Protein AF-A0AAD7J1A3-F1 (afdb_monomer_lite)

pLDDT: mean 76.17, std 22.6, range [27.56, 97.94]

Organism: NCBI:txid1033252

Foldseek 3Di:
DDDDDDDDDDDDDDDDDDDDDDDDDDYDDDDDDDDDDDDDDDDPPPPPDDDPDDPDWDDQQCVVLPVCPPDDVVLSCLLSQCLDPAPVSNLVSLVVLQVDPDDPVNCVSCVSSLLLSQLLQCLAQFPSSNLSSLQSLLVQCVDPVSVCCCQPVRDLSNLLSLLLQCQFPDPSSNVSSPVNDHDLPDVSNVVLLVCLQPPVVVSSCVSNVDTPDDPDDPDPDDDDPDDPPPPPPPVPNVRGHDPVRSSVRSNSSSVVSVVVSCVPPPVNVVVVVD

Secondary structure (DSSP, 8-state):
--------------S-----------------------PPPPPP------PPPPPPPPPPHHHHTTGGGTS-HHHHHHHHHHT-S-HHHHHHHHHHHHHS---HHHHHHHHHHHHHHHHHHHT-SSHHHHHHHHHHHHHHHTSTTTHHHHHHS--HHHHHHHHHHHT-SSHHHHHHHHTT---S--HHHHHHHHHHHH-HHHHHHHHS----PPPP--------S------------TTPPPHHHHHHHHHHHHHHHHHHHHHH-HHHHHHH--

InterPro domains:
  IPR039795 E3 ubiquitin-protein ligase listerin [PTHR12389] (65-271)
  IPR054476 E3 ubiquitin-protein ligase listerin, N-terminal domain [PF22958] (74-179)

Sequence (274 aa):
MPPKSSSASSGTRKKHARKAAGLDTAPPPKQEKKDKKKHRSDPPRQKAYIPPVKPTSAPDPVEAYGLAGRVAPELVVVLRSLGKKVLVTKVRALEELGANNHDEDTLLAIAPVWLHHLPAHLVHPARRVRLLTAQIHAALLARELLHPLLIQDTPSLARCAWVLAGHDVDRGVAGVAAAARVPSDSPEILALLESALLTPDVLYAQLNPQPVHLPERAVKARPTGVAPQRSERGKGEEGDESAGDRRARLRIAALGALKWVLETSPTTQLIWSG

Radius of gyration: 32.08 Å; chains: 1; bounding box: 95×56×101 Å

Structure (mmCIF, N/CA/C/O backbone):
data_AF-A0AAD7J1A3-F1
#
_entry.id   AF-A0AAD7J1A3-F1
#
loop_
_atom_site.group_PDB
_atom_site.id
_atom_site.type_symbol
_atom_site.label_atom_id
_atom_site.label_alt_id
_atom_site.label_comp_id
_atom_site.label_asym_id
_atom_site.label_entity_id
_atom_site.label_seq_id
_atom_site.pdbx_PDB_ins_code
_atom_site.Cartn_x
_atom_site.Cartn_y
_atom_site.Cartn_z
_atom_site.occupancy
_atom_site.B_iso_or_equiv
_atom_site.auth_seq_id
_atom_site.auth_comp_id
_atom_site.auth_asym_id
_atom_site.auth_atom_id
_atom_site.pdbx_PDB_model_num
ATOM 1 N N . MET A 1 1 ? 75.569 -6.070 4.905 1.00 31.36 1 MET A N 1
ATOM 2 C CA . MET A 1 1 ? 75.449 -5.159 6.072 1.00 31.36 1 MET A CA 1
ATOM 3 C C . MET A 1 1 ? 74.402 -4.098 5.721 1.00 31.36 1 MET A C 1
ATOM 5 O O . MET A 1 1 ? 74.316 -3.760 4.553 1.00 31.36 1 MET A O 1
ATOM 9 N N . PRO A 1 2 ? 73.545 -3.671 6.659 1.00 42.97 2 PRO A N 1
ATOM 10 C CA . PRO A 1 2 ? 72.154 -4.131 6.806 1.00 42.97 2 PRO A CA 1
ATOM 11 C C . PRO A 1 2 ? 71.078 -3.093 6.402 1.00 42.97 2 PRO A C 1
ATOM 13 O O . PRO A 1 2 ? 71.389 -1.909 6.300 1.00 42.97 2 PRO A O 1
ATOM 16 N N . PRO A 1 3 ? 69.795 -3.498 6.288 1.00 42.25 3 PRO A N 1
ATOM 17 C CA . PRO A 1 3 ? 68.651 -2.589 6.344 1.00 42.25 3 PRO A CA 1
ATOM 18 C C . PRO A 1 3 ? 68.285 -2.305 7.810 1.00 42.25 3 PRO A C 1
ATOM 20 O O . PRO A 1 3 ? 68.331 -3.222 8.633 1.00 42.25 3 PRO A O 1
ATOM 23 N N . LYS A 1 4 ? 67.868 -1.079 8.157 1.00 37.25 4 LYS A N 1
ATOM 24 C CA . LYS A 1 4 ? 67.143 -0.827 9.416 1.00 37.25 4 LYS A CA 1
ATOM 25 C C . LYS A 1 4 ? 66.063 0.238 9.253 1.00 37.25 4 LYS A C 1
ATOM 27 O O . LYS A 1 4 ? 66.342 1.417 9.071 1.00 37.25 4 LYS A O 1
ATOM 32 N N . SER A 1 5 ? 64.824 -0.225 9.389 1.00 40.66 5 SER A N 1
ATOM 33 C CA . SER A 1 5 ? 63.677 0.558 9.826 1.00 40.66 5 SER A CA 1
ATOM 34 C C . SER A 1 5 ? 63.884 1.068 11.255 1.00 40.66 5 SER A C 1
ATOM 36 O O . SER A 1 5 ? 64.332 0.306 12.114 1.00 40.66 5 SER A O 1
ATOM 38 N N . SER A 1 6 ? 63.419 2.278 11.550 1.00 37.50 6 SER A N 1
ATOM 39 C CA . SER A 1 6 ? 63.075 2.679 12.919 1.00 37.50 6 SER A CA 1
ATOM 40 C C . SER A 1 6 ? 61.917 3.675 12.899 1.00 37.50 6 SER A C 1
ATOM 42 O O . SER A 1 6 ? 62.104 4.885 12.885 1.00 37.50 6 SER A O 1
ATOM 44 N N . SER A 1 7 ? 60.707 3.114 12.896 1.00 41.12 7 SER A N 1
ATOM 45 C CA . SER A 1 7 ? 59.488 3.707 13.445 1.00 41.12 7 SER A CA 1
ATOM 46 C C . SER A 1 7 ? 59.225 2.986 14.766 1.00 41.12 7 SER A C 1
ATOM 48 O O . SER A 1 7 ? 58.945 1.789 14.754 1.00 41.12 7 SER A O 1
ATOM 50 N N . ALA A 1 8 ? 59.389 3.672 15.898 1.00 34.75 8 ALA A N 1
ATOM 51 C CA . ALA A 1 8 ? 58.893 3.221 17.200 1.00 34.75 8 ALA A CA 1
ATOM 52 C C . ALA A 1 8 ? 58.953 4.381 18.207 1.00 34.75 8 ALA A C 1
ATOM 54 O O . ALA A 1 8 ? 59.994 4.639 18.809 1.00 34.75 8 ALA A O 1
ATOM 55 N N . SER A 1 9 ? 57.831 5.082 18.401 1.00 49.00 9 SER A N 1
ATOM 56 C CA . SER A 1 9 ? 57.652 5.962 19.559 1.00 49.00 9 SER A CA 1
ATOM 57 C C . SER A 1 9 ? 57.220 5.138 20.773 1.00 49.00 9 SER A C 1
ATOM 59 O O . SER A 1 9 ? 56.307 4.314 20.717 1.00 49.00 9 SER A O 1
ATOM 61 N N . SER A 1 10 ? 57.946 5.369 21.861 1.00 45.38 10 SER A N 1
ATOM 62 C CA . SER A 1 10 ? 57.852 4.757 23.180 1.00 45.38 10 SER A CA 1
ATOM 63 C C . SER A 1 10 ? 56.568 5.193 23.888 1.00 45.38 10 SER A C 1
ATOM 65 O O . SER A 1 10 ? 56.465 6.323 24.361 1.00 45.38 10 SER A O 1
ATOM 67 N N . GLY A 1 11 ? 55.569 4.308 23.952 1.00 42.62 11 GLY A N 1
ATOM 68 C CA . GLY A 1 11 ? 54.263 4.674 24.508 1.00 42.62 11 GLY A CA 1
ATOM 69 C C . GLY A 1 11 ? 53.454 3.561 25.164 1.00 42.62 11 GLY A C 1
ATOM 70 O O . GLY A 1 11 ? 52.294 3.789 25.472 1.00 42.62 11 GLY A O 1
ATOM 71 N N . THR A 1 12 ? 54.002 2.367 25.409 1.00 48.28 12 THR A N 1
ATOM 72 C CA . THR A 1 12 ? 53.253 1.293 26.091 1.00 48.28 12 THR A CA 1
ATOM 73 C C . THR A 1 12 ? 54.174 0.362 26.878 1.00 48.28 12 THR A C 1
ATOM 75 O O . THR A 1 12 ? 54.595 -0.664 26.356 1.00 48.28 12 THR A O 1
ATOM 78 N N . ARG A 1 13 ? 54.481 0.697 28.142 1.00 39.59 13 ARG A N 1
ATOM 79 C CA . ARG A 1 13 ? 54.784 -0.263 29.236 1.00 39.59 13 ARG A CA 1
ATOM 80 C C . ARG A 1 13 ? 55.108 0.483 30.535 1.00 39.59 13 ARG A C 1
ATOM 82 O O . ARG A 1 13 ? 56.258 0.691 30.895 1.00 39.59 13 ARG A O 1
ATOM 89 N N . LYS A 1 14 ? 54.072 0.869 31.281 1.00 49.72 14 LYS A N 1
ATOM 90 C CA . LYS A 1 14 ? 54.220 1.238 32.701 1.00 49.72 14 LYS A CA 1
ATOM 91 C C . LYS A 1 14 ? 52.999 0.811 33.519 1.00 49.72 14 LYS A C 1
ATOM 93 O O . LYS A 1 14 ? 52.462 1.583 34.301 1.00 49.72 14 LYS A O 1
ATOM 98 N N . LYS A 1 15 ? 52.516 -0.418 33.288 1.00 51.41 15 LYS A N 1
ATOM 99 C CA . LYS A 1 15 ? 51.352 -0.977 34.003 1.00 51.41 15 LYS A CA 1
ATOM 100 C C . LYS A 1 15 ? 51.601 -2.254 34.804 1.00 51.41 15 LYS A C 1
ATOM 102 O O . LYS A 1 15 ? 50.655 -2.784 35.367 1.00 51.41 15 LYS A O 1
ATOM 107 N N . HIS A 1 16 ? 52.849 -2.691 34.957 1.00 39.88 16 HIS A N 1
ATOM 108 C CA . HIS A 1 16 ? 53.173 -3.802 35.856 1.00 39.88 16 HIS A CA 1
ATOM 109 C C . HIS A 1 16 ? 54.478 -3.535 36.606 1.00 39.88 16 HIS A C 1
ATOM 111 O O . HIS A 1 16 ? 55.541 -3.914 36.137 1.00 39.88 16 HIS A O 1
ATOM 117 N N . ALA A 1 17 ? 54.393 -2.855 37.750 1.00 36.75 17 ALA A N 1
ATOM 118 C CA . ALA A 1 17 ? 55.387 -2.940 38.823 1.00 36.75 17 ALA A CA 1
ATOM 119 C C . ALA A 1 17 ? 54.845 -2.237 40.074 1.00 36.75 17 ALA A C 1
ATOM 121 O O . ALA A 1 17 ? 54.981 -1.023 40.199 1.00 36.75 17 ALA A O 1
ATOM 122 N N . ARG A 1 18 ? 54.208 -3.004 40.967 1.00 36.75 18 ARG A N 1
ATOM 123 C CA . ARG A 1 18 ? 54.398 -2.970 42.433 1.00 36.75 18 ARG A CA 1
ATOM 124 C C . ARG A 1 18 ? 53.275 -3.750 43.117 1.00 36.75 18 ARG A C 1
ATOM 126 O O . ARG A 1 18 ? 52.204 -3.230 43.400 1.00 36.75 18 ARG A O 1
ATOM 133 N N . LYS A 1 19 ? 53.566 -5.023 43.374 1.00 34.44 19 LYS A N 1
ATOM 134 C CA . LYS A 1 19 ? 52.924 -5.855 44.390 1.00 34.44 19 LYS A CA 1
ATOM 135 C C . LYS A 1 19 ? 54.066 -6.584 45.102 1.00 34.44 19 LYS A C 1
ATOM 137 O O . LYS A 1 19 ? 54.623 -7.489 44.496 1.00 34.44 19 LYS A O 1
ATOM 142 N N . ALA A 1 20 ? 54.466 -6.115 46.288 1.00 34.81 20 ALA A N 1
ATOM 143 C CA . ALA A 1 20 ? 55.064 -6.897 47.384 1.00 34.81 20 ALA A CA 1
ATOM 144 C C . ALA A 1 20 ? 55.627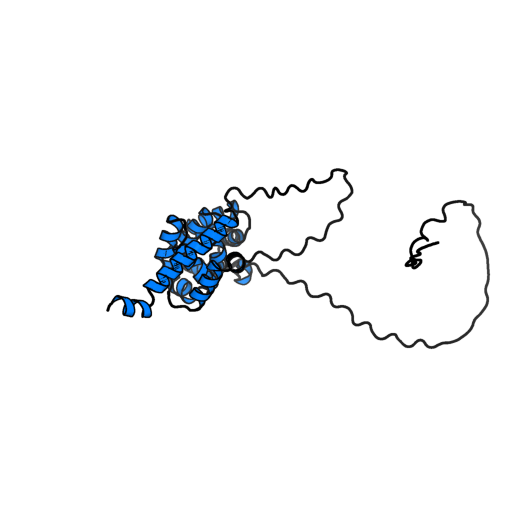 -5.983 48.496 1.00 34.81 20 ALA A C 1
ATOM 146 O O . ALA A 1 20 ? 56.193 -4.936 48.194 1.00 34.81 20 ALA A O 1
ATOM 147 N N . ALA A 1 21 ? 55.525 -6.491 49.732 1.00 33.56 21 ALA A N 1
ATOM 148 C CA . ALA A 1 21 ? 56.045 -6.029 51.029 1.00 33.56 21 ALA A CA 1
ATOM 149 C C . ALA A 1 21 ? 55.199 -4.998 51.812 1.00 33.56 21 ALA A C 1
ATOM 151 O O . ALA A 1 21 ? 54.953 -3.888 51.351 1.00 33.56 21 ALA A O 1
ATOM 152 N N . GLY A 1 22 ? 54.741 -5.423 52.998 1.00 27.56 22 GLY A N 1
ATOM 153 C CA . GLY A 1 22 ? 53.959 -4.652 53.969 1.00 27.56 22 GLY A CA 1
ATOM 154 C C . GLY A 1 22 ? 54.744 -4.249 55.226 1.00 27.56 22 GLY A C 1
ATOM 155 O O . GLY A 1 22 ? 55.971 -4.275 55.212 1.00 27.56 22 GLY A O 1
ATOM 156 N N . LEU A 1 23 ? 53.964 -3.983 56.285 1.00 30.39 23 LEU A N 1
ATOM 157 C CA . LEU A 1 23 ? 54.258 -3.627 57.688 1.00 30.39 23 LEU A CA 1
ATOM 158 C C . LEU A 1 23 ? 54.098 -2.151 58.095 1.00 30.39 23 LEU A C 1
ATOM 160 O O . LEU A 1 23 ? 54.496 -1.220 57.400 1.00 30.39 23 LEU A O 1
ATOM 164 N N . ASP A 1 24 ? 53.446 -2.035 59.254 1.00 31.55 24 ASP A N 1
ATOM 165 C CA . ASP A 1 24 ? 52.995 -0.873 60.012 1.00 31.55 24 ASP A CA 1
ATOM 166 C C . ASP A 1 24 ? 54.099 0.111 60.411 1.00 31.55 24 ASP A C 1
ATOM 168 O O . ASP A 1 24 ? 55.222 -0.291 60.707 1.00 31.55 24 ASP A O 1
ATOM 172 N N . THR A 1 25 ? 53.743 1.399 60.507 1.00 30.67 25 THR A N 1
ATOM 173 C CA . THR A 1 25 ? 53.877 2.284 61.694 1.00 30.67 25 THR A CA 1
ATOM 174 C C . THR A 1 25 ? 53.645 3.752 61.294 1.00 30.67 25 THR A C 1
ATOM 176 O O . THR A 1 25 ? 54.058 4.210 60.231 1.00 30.67 25 THR A O 1
ATOM 179 N N . ALA A 1 26 ? 52.917 4.489 62.138 1.00 29.45 26 ALA A N 1
ATOM 180 C CA . ALA A 1 26 ? 52.676 5.934 62.032 1.00 29.45 26 ALA A CA 1
ATOM 181 C C . ALA A 1 26 ? 53.817 6.749 62.712 1.00 29.45 26 ALA A C 1
ATOM 183 O O . ALA A 1 26 ? 54.741 6.145 63.249 1.00 29.45 26 ALA A O 1
ATOM 184 N N . PRO A 1 27 ? 53.665 8.081 62.890 1.00 43.66 27 PRO A N 1
ATOM 185 C CA . PRO A 1 27 ? 54.097 9.247 62.082 1.00 43.66 27 PRO A CA 1
ATOM 186 C C . PRO A 1 27 ? 55.314 9.958 62.774 1.00 43.66 27 PRO A C 1
ATOM 188 O O . PRO A 1 27 ? 56.001 9.236 63.491 1.00 43.66 27 PRO A O 1
ATOM 191 N N . PRO A 1 28 ? 55.640 11.291 62.730 1.00 42.44 28 PRO A N 1
ATOM 192 C CA . PRO A 1 28 ? 55.213 12.516 61.988 1.00 42.44 28 PRO A CA 1
ATOM 193 C C . PRO A 1 28 ? 56.466 13.385 61.538 1.00 42.44 28 PRO A C 1
ATOM 195 O O . PRO A 1 28 ? 57.482 12.768 61.241 1.00 42.44 28 PRO A O 1
ATOM 198 N N . PRO A 1 29 ? 56.583 14.748 61.616 1.00 43.06 29 PRO A N 1
ATOM 199 C CA . PRO A 1 29 ? 55.816 15.927 61.124 1.00 43.06 29 PRO A CA 1
ATOM 200 C C . PRO A 1 29 ? 56.646 17.026 60.350 1.00 43.06 29 PRO A C 1
ATOM 202 O O . PRO A 1 29 ? 57.865 16.969 60.272 1.00 43.06 29 PRO A O 1
ATOM 205 N N . LYS A 1 30 ? 55.940 18.117 59.955 1.00 32.78 30 LYS A N 1
ATOM 206 C CA . LYS A 1 30 ? 56.340 19.562 59.847 1.00 32.78 30 LYS A CA 1
ATOM 207 C C . LYS A 1 30 ? 57.234 20.015 58.670 1.00 32.78 30 LYS A C 1
ATOM 209 O O . LYS A 1 30 ? 58.380 19.628 58.550 1.00 32.78 30 LYS A O 1
ATOM 214 N N . GLN A 1 31 ? 56.661 20.742 57.697 1.00 33.19 31 GLN A N 1
ATOM 215 C CA . GLN A 1 31 ? 56.551 22.221 57.580 1.00 33.19 31 GLN A CA 1
ATOM 216 C C . GLN A 1 31 ? 57.862 22.913 57.162 1.00 33.19 31 GLN A C 1
ATOM 218 O O . GLN A 1 31 ? 58.803 22.904 57.934 1.00 33.19 31 GLN A O 1
ATOM 223 N N . GLU A 1 32 ? 57.868 23.622 56.019 1.00 31.70 32 GLU A N 1
ATOM 224 C CA . GLU A 1 32 ? 57.919 25.098 55.991 1.00 31.70 32 GLU A CA 1
ATOM 225 C C . GLU A 1 32 ? 57.766 25.722 54.577 1.00 31.70 32 GLU A C 1
ATOM 227 O O . GLU A 1 32 ? 58.351 25.271 53.601 1.00 31.70 32 GLU A O 1
ATOM 232 N N . LYS A 1 33 ? 56.911 26.763 54.535 1.00 30.58 33 LYS A N 1
ATOM 233 C CA . LYS A 1 33 ? 56.940 28.053 53.791 1.00 30.58 33 LYS A CA 1
ATOM 234 C C . LYS A 1 33 ? 57.438 28.090 52.329 1.00 30.58 33 LYS A C 1
ATOM 236 O O . LYS A 1 33 ? 58.593 27.847 52.036 1.00 30.58 33 LYS A O 1
ATOM 241 N N . LYS A 1 34 ? 56.531 28.379 51.381 1.00 33.81 34 LYS A N 1
ATOM 242 C CA . LYS A 1 34 ? 56.116 29.703 50.824 1.00 33.81 34 LYS A CA 1
ATOM 243 C C . LYS A 1 34 ? 57.018 30.165 49.672 1.00 33.81 34 LYS A C 1
ATOM 245 O O . LYS A 1 34 ? 58.126 30.597 49.928 1.00 33.81 34 LYS A O 1
ATOM 250 N N . ASP A 1 35 ? 56.446 30.257 48.466 1.00 34.41 35 ASP A N 1
ATOM 251 C CA . ASP A 1 35 ? 56.735 31.393 47.585 1.00 34.41 35 ASP A CA 1
ATOM 252 C C . ASP A 1 35 ? 55.606 31.734 46.599 1.00 34.41 35 ASP A C 1
ATOM 254 O O . ASP A 1 35 ? 54.753 30.915 46.257 1.00 34.41 35 ASP A O 1
ATOM 258 N N . LYS A 1 36 ? 55.552 33.020 46.245 1.00 35.69 36 LYS A N 1
ATOM 259 C CA . LYS A 1 36 ? 54.419 33.759 45.661 1.00 35.69 36 LYS A CA 1
ATOM 260 C C . LYS A 1 36 ? 54.419 33.778 44.118 1.00 35.69 36 LYS A C 1
ATOM 262 O O . LYS A 1 36 ? 55.455 33.944 43.494 1.00 35.69 36 LYS A O 1
ATOM 267 N N . LYS A 1 37 ? 53.192 33.865 43.572 1.00 38.81 37 LYS A N 1
ATOM 268 C CA . LYS A 1 37 ? 52.743 34.499 42.302 1.00 38.81 37 LYS A CA 1
ATOM 269 C C . LYS A 1 37 ? 53.123 33.862 40.950 1.00 38.81 37 LYS A C 1
ATOM 271 O O . LYS A 1 37 ? 54.225 34.049 40.452 1.00 38.81 37 LYS A O 1
ATOM 276 N N . LYS A 1 38 ? 52.092 33.422 40.208 1.00 34.53 38 LYS A N 1
ATOM 277 C CA . LYS A 1 38 ? 51.860 33.913 38.831 1.00 34.53 38 LYS A CA 1
ATOM 278 C C . LYS A 1 38 ? 50.396 33.756 38.397 1.00 34.53 38 LYS A C 1
ATOM 280 O O . LYS A 1 38 ? 49.814 32.683 38.500 1.00 34.53 38 LYS A O 1
ATOM 285 N N . HIS A 1 39 ? 49.835 34.870 37.938 1.00 43.97 39 HIS A N 1
ATOM 286 C CA . HIS A 1 39 ? 48.508 35.049 37.349 1.00 43.97 39 HIS A CA 1
ATOM 287 C C . HIS A 1 39 ? 48.306 34.046 36.196 1.00 43.97 39 HIS A C 1
ATOM 289 O O . HIS A 1 39 ? 49.069 34.076 35.231 1.00 43.97 39 HIS A O 1
ATOM 295 N N . ARG A 1 40 ? 47.321 33.144 36.286 1.00 44.88 40 ARG A N 1
ATOM 296 C CA . ARG A 1 40 ? 46.893 32.311 35.150 1.00 44.88 40 ARG A CA 1
ATOM 297 C C . ARG A 1 40 ? 45.638 32.939 34.564 1.00 44.88 40 ARG A C 1
ATOM 299 O O . ARG A 1 40 ? 44.647 33.079 35.266 1.00 44.88 40 ARG A O 1
ATOM 306 N N . SER A 1 41 ? 45.735 33.359 33.305 1.00 52.09 41 SER A N 1
ATOM 307 C CA . SER A 1 41 ? 44.599 33.791 32.495 1.00 52.09 41 SER A CA 1
ATOM 308 C C . SER A 1 41 ? 43.543 32.690 32.472 1.00 52.09 41 SER A C 1
ATOM 310 O O . SER A 1 41 ? 43.896 31.526 32.253 1.00 52.09 41 SER A O 1
ATOM 312 N N . ASP A 1 42 ? 42.277 33.057 32.660 1.00 58.56 42 ASP A N 1
ATOM 313 C CA . ASP A 1 42 ? 41.167 32.124 32.491 1.00 58.56 42 ASP A CA 1
ATOM 314 C C . ASP A 1 42 ? 41.252 31.473 31.102 1.00 58.56 42 ASP A C 1
ATOM 316 O O . ASP A 1 42 ? 41.364 32.182 30.095 1.00 58.56 42 ASP A O 1
ATOM 320 N N . PRO A 1 43 ? 41.260 30.131 31.013 1.00 59.12 43 PRO A N 1
ATOM 321 C CA . PRO A 1 43 ? 41.287 29.467 29.725 1.00 59.12 43 PRO A CA 1
ATOM 322 C C . PRO A 1 43 ? 39.990 29.782 28.960 1.00 59.12 43 PRO A C 1
ATOM 324 O O . PRO A 1 43 ? 38.913 29.842 29.564 1.00 59.12 43 PRO A O 1
ATOM 327 N N . PRO A 1 44 ? 40.065 29.975 27.631 1.00 64.12 44 PRO A N 1
ATOM 328 C CA . PRO A 1 44 ? 38.904 30.295 26.813 1.00 64.12 44 PRO A CA 1
ATOM 329 C C . PRO A 1 44 ? 37.835 29.215 26.988 1.00 64.12 44 PRO A C 1
ATOM 331 O O . PRO A 1 44 ? 38.131 28.021 26.882 1.00 64.12 44 PRO A O 1
ATOM 334 N N . ARG A 1 45 ? 36.598 29.643 27.281 1.00 65.81 45 ARG A N 1
ATOM 335 C CA . ARG A 1 45 ? 35.444 28.760 27.499 1.00 65.81 45 ARG A CA 1
ATOM 336 C C . ARG A 1 45 ? 35.368 27.752 26.356 1.00 65.81 45 ARG A C 1
ATOM 338 O O . ARG A 1 45 ? 35.099 28.124 25.213 1.00 65.81 45 ARG A O 1
ATOM 345 N N . GLN A 1 46 ? 35.629 26.484 26.672 1.00 68.69 46 GLN A N 1
ATOM 346 C CA . GLN A 1 46 ? 35.453 25.392 25.725 1.00 68.69 46 GLN A CA 1
ATOM 347 C C . GLN A 1 46 ? 34.017 25.458 25.217 1.00 68.69 46 GLN A C 1
ATOM 349 O O . GLN A 1 46 ? 33.075 25.403 26.010 1.00 68.69 46 GLN A O 1
ATOM 354 N N . LYS A 1 47 ? 33.851 25.618 23.900 1.00 68.50 47 LYS A N 1
ATOM 355 C CA . LYS A 1 47 ? 32.551 25.468 23.253 1.00 68.50 47 LYS A CA 1
ATOM 356 C C . LYS A 1 47 ? 32.069 24.070 23.610 1.00 68.50 47 LYS A C 1
ATOM 358 O O . LYS A 1 47 ? 32.664 23.087 23.169 1.00 68.50 47 LYS A O 1
ATOM 363 N N . ALA A 1 48 ? 31.074 24.002 24.490 1.00 76.12 48 ALA A N 1
ATOM 364 C CA . ALA A 1 48 ? 30.495 22.745 24.916 1.00 76.12 48 ALA A CA 1
ATOM 365 C C . ALA A 1 48 ? 30.048 22.013 23.652 1.00 76.12 48 ALA A C 1
ATOM 367 O O . ALA A 1 48 ? 29.258 22.543 22.870 1.00 76.12 48 ALA A O 1
ATOM 368 N N . TYR A 1 49 ? 30.625 20.839 23.412 1.00 80.75 49 TYR A N 1
ATOM 369 C CA . TYR A 1 49 ? 30.187 19.976 22.331 1.00 80.75 49 TYR A CA 1
ATOM 370 C C . TYR A 1 49 ? 28.712 19.661 22.574 1.00 80.75 49 TYR A C 1
ATOM 372 O O . TYR A 1 49 ? 28.384 18.988 23.550 1.00 80.75 49 TYR A O 1
ATOM 380 N N . ILE A 1 50 ? 27.834 20.191 21.723 1.00 75.06 50 ILE A N 1
ATOM 381 C CA . ILE A 1 50 ? 26.430 19.795 21.684 1.00 75.06 50 ILE A CA 1
ATOM 382 C C . ILE A 1 50 ? 26.402 18.543 20.810 1.00 75.06 50 ILE A C 1
ATOM 384 O O . ILE A 1 50 ? 26.679 18.645 19.611 1.00 75.06 50 ILE A O 1
ATOM 388 N N . PRO A 1 51 ? 26.133 17.357 21.379 1.00 75.19 51 PRO A N 1
ATOM 389 C CA . PRO A 1 51 ? 25.998 16.157 20.577 1.00 75.19 51 PRO A CA 1
ATOM 390 C C . PRO A 1 51 ? 24.878 16.377 19.558 1.00 75.19 51 PRO A C 1
ATOM 392 O O . PRO A 1 51 ? 23.845 16.945 19.929 1.00 75.19 51 PRO A O 1
ATOM 395 N N . PRO A 1 52 ? 25.048 15.942 18.299 1.00 76.69 52 PRO A N 1
ATOM 396 C CA . PRO A 1 52 ? 23.978 16.020 17.319 1.00 76.69 52 PRO A CA 1
ATOM 397 C C . PRO A 1 52 ? 22.726 15.362 17.899 1.00 76.69 52 PRO A C 1
ATOM 399 O O . PRO A 1 52 ? 22.789 14.257 18.454 1.00 76.69 52 PRO A O 1
ATOM 402 N N . VAL A 1 53 ? 21.603 16.078 17.819 1.00 71.81 53 VAL A N 1
ATOM 403 C CA . VAL A 1 53 ? 20.314 15.577 18.295 1.00 71.81 53 VAL A CA 1
ATOM 404 C C . VAL A 1 53 ? 20.037 14.291 17.536 1.00 71.81 53 VAL A C 1
ATOM 406 O O . VAL A 1 53 ? 20.100 14.255 16.306 1.00 71.81 53 VAL A O 1
ATOM 409 N N . LYS A 1 54 ? 19.799 13.210 18.278 1.00 64.19 54 LYS A N 1
ATOM 410 C CA . LYS A 1 54 ? 19.455 11.932 17.663 1.00 64.19 54 LYS A CA 1
ATOM 411 C C . LYS A 1 54 ? 18.194 12.154 16.827 1.00 64.19 54 LYS A C 1
ATOM 413 O O . LYS A 1 54 ? 17.251 12.729 17.370 1.00 64.19 54 LYS A O 1
ATOM 418 N N . PRO A 1 55 ? 18.156 11.721 15.557 1.00 66.19 55 PRO A N 1
ATOM 419 C CA . PRO A 1 55 ? 16.927 11.787 14.785 1.00 66.19 55 PRO A CA 1
ATOM 420 C C . PRO A 1 55 ? 15.848 11.010 15.545 1.00 66.19 55 PRO A C 1
ATOM 422 O O . PRO A 1 55 ? 16.009 9.820 15.830 1.00 66.19 55 PRO A O 1
ATOM 425 N N . THR A 1 56 ? 14.794 11.712 15.954 1.00 62.59 56 THR A N 1
ATOM 426 C CA . THR A 1 56 ? 13.618 11.102 16.573 1.00 62.59 56 THR A CA 1
ATOM 427 C C . THR A 1 56 ? 12.943 10.241 15.515 1.00 62.59 56 THR A C 1
ATOM 429 O O . THR A 1 56 ? 12.795 10.675 14.372 1.00 62.59 56 THR A O 1
ATOM 432 N N . SER A 1 57 ? 12.558 9.014 15.875 1.00 68.75 57 SER A N 1
ATOM 433 C CA . SER A 1 57 ? 11.717 8.198 14.996 1.00 68.75 57 SER A CA 1
ATOM 434 C C . SER A 1 57 ? 10.472 8.994 14.614 1.00 68.75 57 SER A C 1
ATOM 436 O O . SER A 1 57 ? 9.941 9.734 15.445 1.00 68.75 57 SER A O 1
ATOM 438 N N . ALA A 1 58 ? 10.000 8.833 13.378 1.00 74.50 58 ALA A N 1
ATOM 439 C CA . ALA A 1 58 ? 8.720 9.401 12.981 1.00 74.50 58 ALA A CA 1
ATOM 440 C C . ALA A 1 58 ? 7.625 8.959 13.977 1.00 74.50 58 ALA A C 1
ATOM 442 O O . ALA A 1 58 ? 7.677 7.815 14.453 1.00 74.50 58 ALA A O 1
ATOM 443 N N . PRO A 1 59 ? 6.688 9.856 14.336 1.00 80.19 59 PRO A N 1
ATOM 444 C CA . PRO A 1 59 ? 5.582 9.517 15.222 1.00 80.19 59 PRO A CA 1
ATOM 445 C C . PRO A 1 59 ? 4.708 8.423 14.595 1.00 80.19 59 PRO A C 1
ATOM 447 O O . PRO A 1 59 ? 4.592 8.343 13.372 1.00 80.19 59 PRO A O 1
ATOM 450 N N . ASP A 1 60 ? 4.098 7.584 15.437 1.00 86.62 60 ASP A N 1
ATOM 451 C CA . ASP A 1 60 ? 3.106 6.595 15.000 1.00 86.62 60 ASP A CA 1
ATOM 452 C C . ASP A 1 60 ? 1.965 7.329 14.273 1.00 86.62 60 ASP A C 1
ATOM 454 O O . ASP A 1 60 ? 1.438 8.293 14.836 1.00 86.62 60 ASP A O 1
ATOM 458 N N . PRO A 1 61 ? 1.573 6.925 13.051 1.00 89.94 61 PRO A N 1
ATOM 459 C CA . PRO A 1 61 ? 0.484 7.567 12.321 1.00 89.94 61 PRO A CA 1
ATOM 460 C C . PRO A 1 61 ? -0.810 7.654 13.146 1.00 89.94 61 PRO A C 1
ATOM 462 O O . PRO A 1 61 ? -1.490 8.675 13.098 1.00 89.94 61 PRO A O 1
ATOM 465 N N . VAL A 1 62 ? -1.124 6.662 13.983 1.00 92.69 62 VAL A N 1
ATOM 466 C CA . VAL A 1 62 ? -2.316 6.706 14.850 1.00 92.69 62 VAL A CA 1
ATOM 467 C C . VAL A 1 62 ? -2.261 7.872 15.847 1.00 92.69 62 VAL A C 1
ATOM 469 O O . VAL A 1 62 ? -3.276 8.530 16.089 1.00 92.69 62 VAL A O 1
ATOM 472 N N . GLU A 1 63 ? -1.078 8.159 16.391 1.00 90.62 63 GLU A N 1
ATOM 473 C CA . GLU A 1 63 ? -0.844 9.285 17.302 1.00 90.62 63 GLU A CA 1
ATOM 474 C C . GLU A 1 63 ? -0.752 10.612 16.544 1.00 90.62 63 GLU A C 1
ATOM 476 O O . GLU A 1 63 ? -1.325 11.612 16.970 1.00 90.62 63 GLU A O 1
ATOM 481 N N . ALA A 1 64 ? -0.080 10.617 15.389 1.00 89.25 64 ALA A N 1
ATOM 482 C CA . ALA A 1 64 ? 0.090 11.799 14.550 1.00 89.25 64 ALA A CA 1
ATOM 483 C C . ALA A 1 64 ? -1.257 12.382 14.094 1.00 89.25 64 ALA A C 1
ATOM 485 O O . ALA A 1 64 ? -1.406 13.600 14.027 1.00 89.25 64 ALA A O 1
ATOM 486 N N . TYR A 1 65 ? -2.244 11.520 13.833 1.00 89.56 65 TYR A N 1
ATOM 487 C CA . TYR A 1 65 ? -3.607 11.922 13.474 1.00 89.56 65 TYR A CA 1
ATOM 488 C C . TYR A 1 65 ? -4.570 12.008 14.674 1.00 89.56 65 TYR A C 1
ATOM 490 O O . TYR A 1 65 ? -5.750 12.306 14.490 1.00 89.56 65 TYR A O 1
ATOM 498 N N . GLY A 1 66 ? -4.098 11.772 15.905 1.00 90.38 66 GLY A N 1
ATOM 499 C CA . GLY A 1 66 ? -4.905 11.898 17.124 1.00 90.38 66 GLY A CA 1
ATOM 500 C C . GLY A 1 66 ? -6.097 10.936 17.192 1.00 90.38 66 GLY A C 1
ATOM 501 O O . GLY A 1 66 ? -7.143 11.284 17.742 1.00 90.38 66 GLY A O 1
ATOM 502 N N . LEU A 1 67 ? -5.970 9.736 16.617 1.00 92.19 67 LEU A N 1
ATOM 503 C CA . LEU A 1 67 ? -7.090 8.797 16.484 1.00 92.19 67 LEU A CA 1
ATOM 504 C C . LEU A 1 67 ? -7.413 8.025 17.759 1.00 92.19 67 LEU A C 1
ATOM 506 O O . LEU A 1 67 ? -8.538 7.553 17.903 1.00 92.19 67 LEU A O 1
ATOM 510 N N . ALA A 1 68 ? -6.476 7.935 18.704 1.00 89.12 68 ALA A N 1
ATOM 511 C CA . ALA A 1 68 ? -6.642 7.142 19.921 1.00 89.12 68 ALA A CA 1
ATOM 512 C C . ALA A 1 68 ? -7.892 7.514 20.748 1.00 89.12 68 ALA A C 1
ATOM 514 O O . ALA A 1 68 ? -8.432 6.657 21.439 1.00 89.12 68 ALA A O 1
ATOM 515 N N . GLY A 1 69 ? -8.358 8.767 20.668 1.00 88.62 69 GLY A N 1
ATOM 516 C CA . GLY A 1 69 ? -9.575 9.237 21.343 1.00 88.62 69 GLY A CA 1
ATOM 517 C C . GLY A 1 69 ? -10.810 9.376 20.447 1.00 88.62 69 GLY A C 1
ATOM 518 O O . GLY A 1 69 ? -11.847 9.813 20.935 1.00 88.62 69 GLY A O 1
ATOM 519 N N . ARG A 1 70 ? -10.706 9.075 19.145 1.00 90.50 70 ARG A N 1
ATOM 520 C CA . ARG A 1 70 ? -11.779 9.296 18.154 1.00 90.50 70 ARG A CA 1
ATOM 521 C C . ARG A 1 70 ? -12.439 8.015 17.670 1.00 90.50 70 ARG A C 1
ATOM 523 O O . ARG A 1 70 ? -13.586 8.057 17.247 1.00 90.50 70 ARG A O 1
ATOM 530 N N . VAL A 1 71 ? -11.717 6.900 17.709 1.00 94.25 71 VAL A N 1
ATOM 531 C CA . VAL A 1 71 ? -12.212 5.601 17.246 1.00 94.25 71 VAL A CA 1
ATOM 532 C C . VAL A 1 71 ? -12.205 4.582 18.379 1.00 94.25 71 VAL A C 1
ATOM 534 O O . VAL A 1 71 ? -11.543 4.772 19.400 1.00 94.25 71 VAL A O 1
ATOM 537 N N . ALA A 1 72 ? -12.944 3.486 18.200 1.00 94.31 72 ALA A N 1
ATOM 538 C CA . ALA A 1 72 ? -13.015 2.420 19.192 1.00 94.31 72 ALA A CA 1
ATOM 539 C C . ALA A 1 72 ? -11.610 1.863 19.528 1.00 94.31 72 ALA A C 1
ATOM 541 O O . ALA A 1 72 ? -10.805 1.667 18.612 1.00 94.31 72 ALA A O 1
ATOM 542 N N . PRO A 1 73 ? -11.314 1.540 20.804 1.00 94.12 73 PRO A N 1
ATOM 543 C CA . PRO A 1 73 ? -9.994 1.053 21.219 1.00 94.12 73 PRO A CA 1
ATOM 544 C C . PRO A 1 73 ? -9.508 -0.179 20.446 1.00 94.12 73 PRO A C 1
ATOM 546 O O . PRO A 1 73 ? -8.329 -0.268 20.112 1.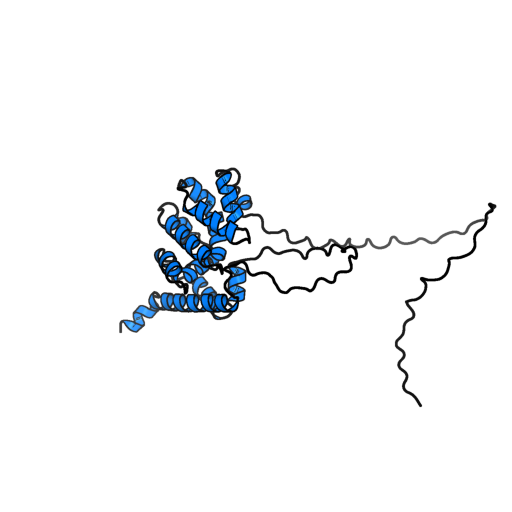00 94.12 73 PRO A O 1
ATOM 549 N N . GLU A 1 74 ? -10.411 -1.096 20.099 1.00 94.12 74 GLU A N 1
ATOM 550 C CA . GLU A 1 74 ? -10.075 -2.281 19.300 1.00 94.12 74 GLU A CA 1
ATOM 551 C C . GLU A 1 74 ? -9.561 -1.898 17.904 1.00 94.12 74 GLU A C 1
ATOM 553 O O . GLU A 1 74 ? -8.544 -2.414 17.440 1.00 94.12 74 GLU A O 1
ATOM 558 N N . LEU A 1 75 ? -10.185 -0.905 17.263 1.00 95.38 75 LEU A N 1
ATOM 559 C CA . LEU A 1 75 ? -9.740 -0.403 15.964 1.00 95.38 75 LEU A CA 1
ATOM 560 C C . LEU A 1 75 ? -8.377 0.296 16.071 1.00 95.38 75 LEU A C 1
ATOM 562 O O . LEU A 1 75 ? -7.536 0.134 15.191 1.00 95.38 75 LEU A O 1
ATOM 566 N N . VAL A 1 76 ? -8.092 0.995 17.174 1.00 95.50 76 VAL A N 1
ATOM 567 C CA . VAL A 1 76 ? -6.752 1.558 17.435 1.00 95.50 76 VAL A CA 1
ATOM 568 C C . VAL A 1 76 ? -5.687 0.452 17.441 1.00 95.50 76 VAL A C 1
ATOM 570 O O . VAL A 1 76 ? -4.609 0.620 16.865 1.00 95.50 76 VAL A O 1
ATOM 573 N N . VAL A 1 77 ? -5.976 -0.699 18.056 1.00 95.25 77 VAL A N 1
ATOM 574 C CA . VAL A 1 77 ? -5.056 -1.850 18.092 1.00 95.25 77 VAL A CA 1
ATOM 575 C C . VAL A 1 77 ? -4.840 -2.438 16.697 1.00 95.25 77 VAL A C 1
ATOM 577 O O . VAL A 1 77 ? -3.696 -2.757 16.343 1.00 95.25 77 VAL A O 1
ATOM 580 N N . VAL A 1 78 ? -5.903 -2.543 15.896 1.00 96.31 78 VAL A N 1
ATOM 581 C CA . VAL A 1 78 ? -5.836 -2.980 14.493 1.00 96.31 78 VAL A CA 1
ATOM 582 C C . VAL A 1 78 ? -4.946 -2.037 13.682 1.00 96.31 78 VAL A C 1
ATOM 584 O O . VAL A 1 78 ? -3.975 -2.488 13.073 1.00 96.31 78 VAL A O 1
ATOM 587 N N . LEU A 1 79 ? -5.194 -0.726 13.746 1.00 95.62 79 LEU A N 1
ATOM 588 C CA . LEU A 1 79 ? -4.436 0.285 13.002 1.00 95.62 79 LEU A CA 1
ATOM 589 C C . LEU A 1 79 ? -2.947 0.276 13.368 1.00 95.62 79 LEU A C 1
ATOM 591 O O . LEU A 1 79 ? -2.098 0.216 12.483 1.00 95.62 79 LEU A O 1
ATOM 595 N N . ARG A 1 80 ? -2.604 0.220 14.662 1.00 94.50 80 ARG A N 1
ATOM 596 C CA . ARG A 1 80 ? -1.197 0.093 15.095 1.00 94.50 80 ARG A CA 1
ATOM 597 C C . ARG A 1 80 ? -0.554 -1.210 14.620 1.00 94.50 80 ARG A C 1
ATOM 599 O O . ARG A 1 80 ? 0.662 -1.293 14.445 1.00 94.50 80 ARG A O 1
ATOM 606 N N . SER A 1 81 ? -1.353 -2.257 14.428 1.00 94.69 81 SER A N 1
ATOM 607 C CA . SER A 1 81 ? -0.865 -3.553 13.962 1.00 94.69 81 SER A CA 1
ATOM 608 C C . SER A 1 81 ? -0.530 -3.570 12.467 1.00 94.69 81 SER A C 1
ATOM 610 O O . SER A 1 81 ? 0.323 -4.364 12.068 1.00 94.69 81 SER A O 1
ATOM 612 N N . LEU A 1 82 ? -1.072 -2.644 11.667 1.00 94.25 82 LEU A N 1
ATOM 613 C CA . LEU A 1 82 ? -0.708 -2.457 10.254 1.00 94.25 82 LEU A CA 1
ATOM 614 C C . LEU A 1 82 ? 0.767 -2.057 10.066 1.00 94.25 82 LEU A C 1
ATOM 616 O O . LEU A 1 82 ? 1.405 -2.466 9.090 1.00 94.25 82 LEU A O 1
ATOM 620 N N . GLY A 1 83 ? 1.325 -1.301 11.016 1.00 90.75 83 GLY A N 1
ATOM 621 C CA . GLY A 1 83 ? 2.725 -0.865 11.017 1.00 90.75 83 GLY A CA 1
ATOM 622 C C . GLY A 1 83 ? 3.723 -1.906 11.541 1.00 90.75 83 GLY A C 1
ATOM 623 O O . GLY A 1 83 ? 4.935 -1.685 11.487 1.00 90.75 83 GLY A O 1
ATOM 624 N N . LYS A 1 84 ? 3.257 -3.050 12.059 1.00 90.56 84 LYS A N 1
ATOM 625 C CA . LYS A 1 84 ? 4.148 -4.084 12.605 1.00 90.56 84 LYS A CA 1
ATOM 626 C C . LYS A 1 84 ? 4.875 -4.835 11.487 1.00 90.56 84 LYS A C 1
ATOM 628 O O . LYS A 1 84 ? 4.355 -5.046 10.392 1.00 90.56 84 LYS A O 1
ATOM 633 N N . LYS A 1 85 ? 6.096 -5.286 11.790 1.00 86.88 85 LYS A N 1
ATOM 634 C CA . LYS A 1 85 ? 6.915 -6.074 10.854 1.00 86.88 85 LYS A CA 1
ATOM 635 C C . LYS A 1 85 ? 6.388 -7.496 10.660 1.00 86.88 85 LYS A C 1
ATOM 637 O O . LYS A 1 85 ? 6.407 -7.974 9.537 1.00 86.88 85 LYS A O 1
ATOM 642 N N . VAL A 1 86 ? 5.886 -8.110 11.732 1.00 90.69 86 VAL A N 1
ATOM 643 C CA . VAL A 1 86 ? 5.458 -9.516 11.760 1.00 90.69 86 VAL A CA 1
ATOM 644 C C . VAL A 1 86 ? 4.299 -9.762 10.793 1.00 90.69 86 VAL A C 1
ATOM 646 O O . VAL A 1 86 ? 3.218 -9.189 10.972 1.00 90.69 86 VAL A O 1
ATOM 649 N N . LEU A 1 87 ? 4.506 -10.652 9.818 1.00 91.69 87 LEU A N 1
ATOM 650 C CA . LEU A 1 87 ? 3.527 -10.965 8.775 1.00 91.69 87 LEU A CA 1
ATOM 651 C C . LEU A 1 87 ? 2.161 -11.398 9.328 1.00 91.69 87 LEU A C 1
ATOM 653 O O . LEU A 1 87 ? 1.143 -10.829 8.941 1.00 91.69 87 LEU A O 1
ATOM 657 N N . VAL A 1 88 ? 2.127 -12.367 10.251 1.00 93.38 88 VAL A N 1
ATOM 658 C CA . VAL A 1 88 ? 0.871 -12.933 10.791 1.00 93.38 88 VAL A CA 1
ATOM 659 C C . VAL A 1 88 ? 0.006 -11.854 11.443 1.00 93.38 88 VAL A C 1
ATOM 661 O O . VAL A 1 88 ? -1.196 -11.776 11.197 1.00 93.38 88 VAL A O 1
ATOM 664 N N . THR A 1 89 ? 0.626 -10.972 12.227 1.00 93.62 89 THR A N 1
ATOM 665 C CA . THR A 1 89 ? -0.066 -9.867 12.899 1.00 93.62 89 THR A CA 1
ATOM 666 C C . THR A 1 89 ? -0.640 -8.866 11.900 1.00 93.62 89 THR A C 1
ATOM 668 O O . THR A 1 89 ? -1.741 -8.361 12.100 1.00 93.62 89 THR A O 1
ATOM 671 N N . LYS A 1 90 ? 0.086 -8.595 10.811 1.00 94.62 90 LYS A N 1
ATOM 672 C CA . LYS A 1 90 ? -0.354 -7.685 9.750 1.00 94.62 90 LYS A CA 1
ATOM 673 C C . LYS A 1 90 ? -1.509 -8.266 8.939 1.00 94.62 90 LYS A C 1
ATOM 675 O O . LYS A 1 90 ? -2.470 -7.556 8.673 1.00 94.62 90 LYS A O 1
ATOM 680 N N . VAL A 1 91 ? -1.434 -9.549 8.577 1.00 96.44 91 VAL A N 1
ATOM 681 C CA . VAL A 1 91 ? -2.518 -10.248 7.867 1.00 96.44 91 VAL A CA 1
ATOM 682 C C . VAL A 1 91 ? -3.790 -10.227 8.703 1.00 96.44 91 VAL A C 1
ATOM 684 O O . VAL A 1 91 ? -4.823 -9.798 8.202 1.00 96.44 91 VAL A O 1
ATOM 687 N N . ARG A 1 92 ? -3.699 -10.588 9.987 1.00 97.00 92 ARG A N 1
ATOM 688 C CA . ARG A 1 92 ? -4.847 -10.549 10.896 1.00 97.00 92 ARG A CA 1
ATOM 689 C C . ARG A 1 92 ? -5.439 -9.143 11.023 1.00 97.00 92 ARG A C 1
ATOM 691 O O . ARG A 1 92 ? -6.650 -8.993 10.961 1.00 97.00 92 ARG A O 1
ATOM 698 N N . ALA A 1 93 ? -4.600 -8.113 11.143 1.00 97.25 93 ALA A N 1
ATOM 699 C CA . ALA A 1 93 ? -5.069 -6.729 11.201 1.00 97.25 93 ALA A CA 1
ATOM 700 C C . ALA A 1 93 ? -5.802 -6.300 9.915 1.00 97.25 93 ALA A C 1
ATOM 702 O O . ALA A 1 93 ? -6.818 -5.618 9.990 1.00 97.25 93 ALA A O 1
ATOM 703 N N . LEU A 1 94 ? -5.319 -6.713 8.739 1.00 97.94 94 LEU A N 1
ATOM 704 C CA . LEU A 1 94 ? -5.998 -6.446 7.466 1.00 97.94 94 LEU A CA 1
ATOM 705 C C . LEU A 1 94 ? -7.328 -7.204 7.349 1.00 97.94 94 LEU A C 1
ATOM 707 O O . LEU A 1 94 ? -8.299 -6.650 6.847 1.00 97.94 94 LEU A O 1
ATOM 711 N N . GLU A 1 95 ? -7.390 -8.448 7.824 1.00 97.44 95 GLU A N 1
ATOM 712 C CA . GLU A 1 95 ? -8.632 -9.229 7.856 1.00 97.44 95 GLU A CA 1
ATOM 713 C C . GLU A 1 95 ? -9.668 -8.603 8.795 1.00 97.44 95 GLU A C 1
ATOM 715 O O . GLU A 1 95 ? -10.817 -8.432 8.398 1.00 97.44 95 GLU A O 1
ATOM 720 N N . GLU A 1 96 ? -9.262 -8.198 10.000 1.00 96.56 96 GLU A N 1
ATOM 721 C CA . GLU A 1 96 ? -10.138 -7.521 10.961 1.00 96.56 96 GLU A CA 1
ATOM 722 C C . GLU A 1 96 ? -10.617 -6.162 10.424 1.00 96.56 96 GLU A C 1
ATOM 724 O O . GLU A 1 96 ? -11.804 -5.857 10.510 1.00 96.56 96 GLU A O 1
ATOM 729 N N . LEU A 1 97 ? -9.738 -5.368 9.800 1.00 96.12 97 LEU A N 1
ATOM 730 C CA . LEU A 1 97 ? -10.121 -4.094 9.182 1.00 96.12 97 LEU A CA 1
ATOM 731 C C . LEU A 1 97 ? -11.105 -4.283 8.014 1.00 96.12 97 LEU A C 1
ATOM 733 O O . LEU A 1 97 ? -12.034 -3.497 7.865 1.00 96.12 97 LEU A O 1
ATOM 737 N N . GLY A 1 98 ? -10.898 -5.308 7.182 1.00 93.62 98 GLY A N 1
ATOM 738 C CA . GLY A 1 98 ? -11.736 -5.577 6.012 1.00 93.62 98 GLY A CA 1
ATOM 739 C C . GLY A 1 98 ? -13.070 -6.263 6.326 1.00 93.62 98 GLY A C 1
ATOM 740 O O . GLY A 1 98 ? -14.018 -6.109 5.562 1.00 93.62 98 GLY A O 1
ATOM 741 N N . ALA A 1 99 ? -13.157 -7.022 7.422 1.00 90.44 99 ALA A N 1
ATOM 742 C CA . ALA A 1 99 ? -14.377 -7.725 7.826 1.00 90.44 99 ALA A CA 1
ATOM 743 C C . ALA A 1 99 ? -15.371 -6.830 8.583 1.00 90.44 99 ALA A C 1
ATOM 745 O O . ALA A 1 99 ? -16.570 -7.111 8.607 1.00 90.44 99 ALA A O 1
ATOM 746 N N . ASN A 1 100 ? -14.882 -5.768 9.219 1.00 79.06 100 ASN A N 1
ATOM 747 C CA . ASN A 1 100 ? -15.707 -4.893 10.034 1.00 79.06 100 ASN A CA 1
ATOM 748 C C . ASN A 1 100 ? -16.461 -3.873 9.171 1.00 79.06 100 ASN A C 1
ATOM 750 O O . ASN A 1 100 ? -15.873 -3.074 8.441 1.00 79.06 100 ASN A O 1
ATOM 754 N N . ASN A 1 101 ? -17.786 -3.840 9.322 1.00 85.06 101 ASN A N 1
ATOM 755 C CA . ASN A 1 101 ? -18.628 -2.788 8.758 1.00 85.06 101 ASN A CA 1
ATOM 756 C C . ASN A 1 101 ? -18.513 -1.519 9.604 1.00 85.06 101 ASN A C 1
ATOM 758 O O . ASN A 1 101 ? -19.385 -1.203 10.409 1.00 85.06 101 ASN A O 1
ATOM 762 N N . HIS A 1 102 ? -17.405 -0.807 9.426 1.00 91.00 102 HIS A N 1
ATOM 763 C CA . HIS A 1 102 ? -17.231 0.528 9.976 1.00 91.00 102 HIS A CA 1
ATOM 764 C C . HIS A 1 102 ? -18.207 1.507 9.305 1.00 91.00 102 HIS A C 1
ATOM 766 O O . HIS A 1 102 ? -18.424 1.459 8.084 1.00 91.00 102 HIS A O 1
ATOM 772 N N . ASP A 1 103 ? -18.788 2.384 10.117 1.00 92.56 103 ASP A N 1
ATOM 773 C CA . ASP A 1 103 ? -19.550 3.543 9.671 1.00 92.56 103 ASP A CA 1
ATOM 774 C C . ASP A 1 103 ? -18.648 4.530 8.916 1.00 92.56 103 ASP A C 1
ATOM 776 O O . ASP A 1 103 ? -17.416 4.494 9.009 1.00 92.56 103 ASP A O 1
ATOM 780 N N . GLU A 1 104 ? -19.263 5.386 8.104 1.00 91.19 104 GLU A N 1
ATOM 781 C CA . GLU A 1 104 ? -18.525 6.264 7.193 1.00 91.19 104 GLU A CA 1
ATOM 782 C C . GLU A 1 104 ? -17.655 7.280 7.937 1.00 91.19 104 GLU A C 1
ATOM 784 O O . GLU A 1 104 ? -16.517 7.504 7.527 1.00 91.19 104 GLU A O 1
ATOM 789 N N . ASP A 1 105 ? -18.126 7.806 9.071 1.00 92.19 105 ASP A N 1
ATOM 790 C CA . ASP A 1 105 ? -17.371 8.749 9.900 1.00 92.19 105 ASP A CA 1
ATOM 791 C C . ASP A 1 105 ? -16.088 8.119 10.459 1.00 92.19 105 ASP A C 1
ATOM 793 O O . ASP A 1 105 ? -15.011 8.723 10.406 1.00 92.19 105 ASP A O 1
ATOM 797 N N . THR A 1 106 ? -16.163 6.870 10.931 1.00 94.62 106 THR A N 1
ATOM 798 C CA . THR A 1 106 ? -14.977 6.123 11.371 1.00 94.62 106 THR A CA 1
ATOM 799 C C . THR A 1 106 ? -14.011 5.901 10.212 1.00 94.62 106 THR A C 1
ATOM 801 O O . THR A 1 106 ? -12.802 6.075 10.380 1.00 94.62 106 THR A O 1
ATOM 804 N N . LEU A 1 107 ? -14.508 5.539 9.026 1.00 94.75 107 LEU A N 1
ATOM 805 C CA . LEU A 1 107 ? -13.645 5.325 7.865 1.00 94.75 107 LEU A CA 1
ATOM 806 C C . LEU A 1 107 ? -12.964 6.606 7.387 1.00 94.75 107 LEU A C 1
ATOM 808 O O . LEU A 1 107 ? -11.774 6.578 7.069 1.00 94.75 107 LEU A O 1
ATOM 812 N N . LEU A 1 108 ? -13.685 7.727 7.391 1.00 93.62 108 LEU A N 1
ATOM 813 C CA . LEU A 1 108 ? -13.130 9.050 7.112 1.00 93.62 108 LEU A CA 1
ATOM 814 C C . LEU A 1 108 ? -12.030 9.400 8.116 1.00 93.62 108 LEU A C 1
ATOM 816 O O . LEU A 1 108 ? -10.960 9.866 7.721 1.00 93.62 108 LEU A O 1
ATOM 820 N N . ALA A 1 109 ? -12.250 9.117 9.403 1.00 93.94 109 ALA A N 1
ATOM 821 C CA . ALA A 1 109 ? -11.258 9.369 10.440 1.00 93.94 109 ALA A CA 1
ATOM 822 C C . ALA A 1 109 ? -9.970 8.556 10.224 1.00 93.94 109 ALA A C 1
ATOM 824 O O . ALA A 1 109 ? -8.874 9.097 10.369 1.00 93.94 109 ALA A O 1
ATOM 825 N N . ILE A 1 110 ? -10.070 7.274 9.857 1.00 95.25 110 ILE A N 1
ATOM 826 C CA . ILE A 1 110 ? -8.892 6.404 9.693 1.00 95.25 110 ILE A CA 1
ATOM 827 C C . ILE A 1 110 ? -8.230 6.507 8.312 1.00 95.25 110 ILE A C 1
ATOM 829 O O . ILE A 1 110 ? -7.113 6.011 8.148 1.00 95.25 110 ILE A O 1
ATOM 833 N N . ALA A 1 111 ? -8.874 7.140 7.326 1.00 94.12 111 ALA A N 1
ATOM 834 C CA . ALA A 1 111 ? -8.374 7.230 5.953 1.00 94.12 111 ALA A CA 1
ATOM 835 C C . ALA A 1 111 ? -6.926 7.759 5.840 1.00 94.12 111 ALA A C 1
ATOM 837 O O . ALA A 1 111 ? -6.148 7.164 5.090 1.00 94.12 111 ALA A O 1
ATOM 838 N N . PRO A 1 112 ? -6.481 8.777 6.606 1.00 93.06 112 PRO A N 1
ATOM 839 C CA . PRO A 1 112 ? -5.087 9.221 6.563 1.00 93.06 112 PRO A CA 1
ATOM 840 C C . PRO A 1 112 ? -4.088 8.147 7.028 1.00 93.06 112 PRO A C 1
ATOM 842 O O . PRO A 1 112 ? -3.026 7.983 6.426 1.00 93.06 112 PRO A O 1
ATOM 845 N N . VAL A 1 113 ? -4.435 7.365 8.059 1.00 94.44 113 VAL A N 1
ATOM 846 C CA . VAL A 1 113 ? -3.609 6.230 8.517 1.00 94.44 113 VAL A CA 1
ATOM 847 C C . VAL A 1 113 ? -3.604 5.109 7.485 1.00 94.44 113 VAL A C 1
ATOM 849 O O . VAL A 1 113 ? -2.558 4.511 7.230 1.00 94.44 113 VAL A O 1
ATOM 852 N N . TRP A 1 114 ? -4.749 4.842 6.853 1.00 95.38 114 TRP A N 1
ATOM 853 C CA . TRP A 1 114 ? -4.831 3.886 5.754 1.00 95.38 114 TRP A CA 1
ATOM 854 C C . TRP A 1 114 ? -3.895 4.275 4.604 1.00 95.38 114 TRP A C 1
ATOM 856 O O . TRP A 1 114 ? -3.042 3.479 4.213 1.00 95.38 114 TRP A O 1
ATOM 866 N N . LEU A 1 115 ? -3.989 5.517 4.119 1.00 93.44 115 LEU A N 1
ATOM 867 C CA . LEU A 1 115 ? -3.155 6.037 3.031 1.00 93.44 115 LEU A CA 1
ATOM 868 C C . LEU A 1 115 ? -1.661 6.051 3.380 1.00 93.44 115 LEU A C 1
ATOM 870 O O . LEU A 1 115 ? -0.829 5.851 2.496 1.00 93.44 115 LEU A O 1
ATOM 874 N N . HIS A 1 116 ? -1.312 6.226 4.657 1.00 93.06 116 HIS A N 1
ATOM 875 C CA . HIS A 1 116 ? 0.067 6.120 5.127 1.00 93.06 116 HIS A CA 1
ATOM 876 C C . HIS A 1 116 ? 0.643 4.702 4.948 1.00 93.06 116 HIS A C 1
ATOM 878 O O . HIS A 1 116 ? 1.790 4.547 4.528 1.00 93.06 116 HIS A O 1
ATOM 884 N N . HIS A 1 117 ? -0.136 3.656 5.243 1.00 94.75 117 HIS A N 1
ATOM 885 C CA . HIS A 1 117 ? 0.316 2.261 5.132 1.00 94.75 117 HIS A CA 1
ATOM 886 C C . HIS A 1 117 ? 0.120 1.647 3.740 1.00 94.75 117 HIS A C 1
ATOM 888 O O . HIS A 1 117 ? 0.826 0.697 3.385 1.00 94.75 117 HIS A O 1
ATOM 894 N N . LEU A 1 118 ? -0.807 2.197 2.954 1.00 95.44 118 LEU A N 1
ATOM 895 C CA . LEU A 1 118 ? -1.204 1.703 1.640 1.00 95.44 118 LEU A CA 1
ATOM 896 C C . LEU A 1 118 ? -0.010 1.392 0.713 1.00 95.44 118 LEU A C 1
ATOM 898 O O . LEU A 1 118 ? 0.074 0.247 0.259 1.00 95.44 118 LEU A O 1
ATOM 902 N N . PRO A 1 119 ? 0.946 2.315 0.456 1.00 95.38 119 PRO A N 1
ATOM 903 C CA . PRO A 1 119 ? 2.035 2.029 -0.473 1.00 95.38 119 PRO A CA 1
ATOM 904 C C . PRO A 1 119 ? 2.891 0.836 -0.048 1.00 95.38 119 PRO A C 1
ATOM 906 O O . PRO A 1 119 ? 3.136 -0.060 -0.855 1.00 95.38 119 PRO A O 1
ATOM 909 N N . ALA A 1 120 ? 3.285 0.779 1.226 1.00 95.38 120 ALA A N 1
ATOM 910 C CA . ALA A 1 120 ? 4.130 -0.289 1.756 1.00 95.38 120 ALA A CA 1
ATOM 911 C C . ALA A 1 120 ? 3.450 -1.662 1.673 1.00 95.38 120 ALA A C 1
ATOM 913 O O . ALA A 1 120 ? 4.103 -2.680 1.424 1.00 95.38 120 ALA A O 1
ATOM 914 N N . HIS A 1 121 ? 2.136 -1.703 1.898 1.00 96.88 121 HIS A N 1
ATOM 915 C CA . HIS A 1 121 ? 1.360 -2.939 1.877 1.00 96.88 121 HIS A CA 1
ATOM 916 C C . HIS A 1 121 ? 1.072 -3.429 0.456 1.00 96.88 121 HIS A C 1
ATOM 918 O O . HIS A 1 121 ? 1.169 -4.629 0.200 1.00 96.88 121 HIS A O 1
ATOM 924 N N . LEU A 1 122 ? 0.810 -2.524 -0.488 1.00 96.38 122 LEU A N 1
ATOM 925 C CA . LEU A 1 122 ? 0.601 -2.877 -1.894 1.00 96.38 122 LEU A CA 1
ATOM 926 C C . LEU A 1 122 ? 1.863 -3.425 -2.568 1.00 96.38 122 LEU A C 1
ATOM 928 O O . LEU A 1 122 ? 1.757 -4.252 -3.467 1.00 96.38 122 LEU A O 1
ATOM 932 N N . VAL A 1 123 ? 3.062 -3.045 -2.114 1.00 95.50 123 VAL A N 1
ATOM 933 C CA . VAL A 1 123 ? 4.321 -3.629 -2.618 1.00 95.50 123 VAL A CA 1
ATOM 934 C C . VAL A 1 123 ? 4.890 -4.739 -1.738 1.00 95.50 123 VAL A C 1
ATOM 936 O O . VAL A 1 123 ? 5.977 -5.244 -2.026 1.00 95.50 123 VAL A O 1
ATOM 939 N N . HIS A 1 124 ? 4.169 -5.161 -0.698 1.00 95.44 124 HIS A N 1
ATOM 940 C CA . HIS A 1 124 ? 4.652 -6.135 0.278 1.00 95.44 124 HIS A CA 1
ATOM 941 C C . HIS A 1 124 ? 5.072 -7.466 -0.380 1.00 95.44 124 HIS A C 1
ATOM 943 O O . HIS A 1 124 ? 4.377 -7.931 -1.288 1.00 95.44 124 HIS A O 1
ATOM 949 N N . PRO A 1 125 ? 6.164 -8.121 0.069 1.00 93.62 125 PRO A N 1
ATOM 950 C CA . PRO A 1 125 ? 6.621 -9.396 -0.498 1.00 93.62 125 PRO A CA 1
ATOM 951 C C . PRO A 1 125 ? 5.558 -10.501 -0.404 1.00 93.62 125 PRO A C 1
ATOM 953 O O . PRO A 1 125 ? 5.268 -11.189 -1.382 1.00 93.62 125 PRO A O 1
ATOM 956 N N . ALA A 1 126 ? 4.896 -10.620 0.749 1.00 94.44 126 ALA A N 1
ATOM 957 C CA . ALA A 1 126 ? 3.807 -11.575 0.928 1.00 94.44 126 ALA A CA 1
ATOM 958 C C . ALA A 1 126 ? 2.566 -11.224 0.082 1.00 94.44 126 ALA A C 1
ATOM 960 O O . ALA A 1 126 ? 1.915 -10.198 0.296 1.00 94.44 126 ALA A O 1
ATOM 961 N N . ARG A 1 127 ? 2.180 -12.141 -0.814 1.00 95.31 127 ARG A N 1
ATOM 962 C CA . ARG A 1 127 ? 0.994 -12.036 -1.686 1.00 95.31 127 ARG A CA 1
ATOM 963 C C . ARG A 1 127 ? -0.297 -11.729 -0.921 1.00 95.31 127 ARG A C 1
ATOM 965 O O . ARG A 1 127 ? -1.094 -10.908 -1.365 1.00 95.31 127 ARG A O 1
ATOM 972 N N . ARG A 1 128 ? -0.518 -12.398 0.218 1.00 95.81 128 ARG A N 1
ATOM 973 C CA . ARG A 1 128 ? -1.750 -12.259 1.017 1.00 95.81 128 ARG A CA 1
ATOM 974 C C . ARG A 1 128 ? -1.962 -10.824 1.498 1.00 95.81 128 ARG A C 1
ATOM 976 O O . ARG A 1 128 ? -3.088 -10.348 1.437 1.00 95.81 128 ARG A O 1
ATOM 983 N N . VAL A 1 129 ? -0.888 -10.148 1.915 1.00 96.69 129 VAL A N 1
ATOM 984 C CA . VAL A 1 129 ? -0.931 -8.737 2.326 1.00 96.69 129 VAL A CA 1
ATOM 985 C C . VAL A 1 129 ? -1.379 -7.876 1.150 1.00 96.69 129 VAL A C 1
ATOM 987 O O . VAL A 1 129 ? -2.381 -7.186 1.272 1.00 96.69 129 VAL A O 1
ATOM 990 N N . ARG A 1 130 ? -0.728 -8.007 -0.017 1.00 96.56 130 ARG A N 1
ATOM 991 C CA . ARG A 1 130 ? -1.092 -7.233 -1.217 1.00 96.56 130 ARG A CA 1
ATOM 992 C C . ARG A 1 130 ? -2.557 -7.412 -1.612 1.00 96.56 130 ARG A C 1
ATOM 994 O O . ARG A 1 130 ? -3.235 -6.430 -1.893 1.00 96.56 130 ARG A O 1
ATOM 1001 N N . LEU A 1 131 ? -3.044 -8.656 -1.608 1.00 97.31 131 LEU A N 1
ATOM 1002 C CA . LEU A 1 131 ? -4.420 -8.973 -1.990 1.00 97.31 131 LEU A CA 1
ATOM 1003 C C . LEU A 1 131 ? -5.441 -8.360 -1.026 1.00 97.31 131 LEU A C 1
ATOM 1005 O O . LEU A 1 131 ? -6.368 -7.700 -1.482 1.00 97.31 131 LEU A O 1
ATOM 1009 N N . LEU A 1 132 ? -5.264 -8.554 0.285 1.00 97.75 132 LEU A N 1
ATOM 1010 C CA . LEU A 1 132 ? -6.164 -7.977 1.287 1.00 97.75 132 LEU A CA 1
ATOM 1011 C C . LEU A 1 132 ? -6.157 -6.449 1.211 1.00 97.75 132 LEU A C 1
ATOM 1013 O O . LEU A 1 132 ? -7.211 -5.824 1.231 1.00 97.75 132 LEU A O 1
ATOM 1017 N N . THR A 1 133 ? -4.981 -5.843 1.054 1.00 97.56 133 THR A N 1
ATOM 1018 C CA . THR A 1 133 ? -4.859 -4.393 0.915 1.00 97.56 133 THR A CA 1
ATOM 1019 C C . THR A 1 133 ? -5.575 -3.874 -0.329 1.00 97.56 133 THR A C 1
ATOM 1021 O O . THR A 1 133 ? -6.313 -2.897 -0.230 1.00 97.56 133 THR A O 1
ATOM 1024 N N . ALA A 1 134 ? -5.417 -4.537 -1.479 1.00 96.75 134 ALA A N 1
ATOM 1025 C CA . ALA A 1 134 ? -6.129 -4.175 -2.702 1.00 96.75 134 ALA A CA 1
ATOM 1026 C C . ALA A 1 134 ? -7.654 -4.305 -2.533 1.00 96.75 134 ALA A C 1
ATOM 1028 O O . ALA A 1 134 ? -8.390 -3.417 -2.952 1.00 96.75 134 ALA A O 1
ATOM 1029 N N . GLN A 1 135 ? -8.126 -5.372 -1.877 1.00 96.31 135 GLN A N 1
ATOM 1030 C CA . GLN A 1 135 ? -9.552 -5.599 -1.605 1.00 96.31 135 GLN A CA 1
ATOM 1031 C C . GLN A 1 135 ? -10.148 -4.515 -0.709 1.00 96.31 135 GLN A C 1
ATOM 1033 O O . GLN A 1 135 ? -11.189 -3.956 -1.044 1.00 96.31 135 GLN A O 1
ATOM 1038 N N . ILE A 1 136 ? -9.474 -4.186 0.395 1.00 95.88 136 ILE A N 1
ATOM 1039 C CA . ILE A 1 136 ? -9.907 -3.117 1.300 1.00 95.88 136 ILE A CA 1
ATOM 1040 C C . ILE A 1 136 ? -9.913 -1.785 0.553 1.00 95.88 136 ILE A C 1
ATOM 1042 O O . ILE A 1 136 ? -10.906 -1.069 0.602 1.00 95.88 136 ILE A O 1
ATOM 1046 N N . HIS A 1 137 ? -8.850 -1.460 -0.189 1.00 95.00 137 HIS A N 1
ATOM 1047 C CA . HIS A 1 137 ? -8.785 -0.192 -0.912 1.00 95.00 137 HIS A CA 1
ATOM 1048 C C . HIS A 1 137 ? -9.903 -0.056 -1.955 1.00 95.00 137 HIS A C 1
ATOM 1050 O O . HIS A 1 137 ? -10.552 0.986 -2.008 1.00 95.00 137 HIS A O 1
ATOM 1056 N N . ALA A 1 138 ? -10.180 -1.116 -2.721 1.00 93.38 138 ALA A N 1
ATOM 1057 C CA . ALA A 1 138 ? -11.287 -1.146 -3.673 1.00 93.38 138 ALA A CA 1
ATOM 1058 C C . ALA A 1 138 ? -12.651 -0.990 -2.976 1.00 93.38 138 ALA A C 1
ATOM 1060 O O . ALA A 1 138 ? -13.498 -0.234 -3.446 1.00 93.38 138 ALA A O 1
ATOM 1061 N N . ALA A 1 139 ? -12.852 -1.647 -1.829 1.00 93.00 139 ALA A N 1
ATOM 1062 C CA . ALA A 1 139 ? -14.078 -1.518 -1.044 1.00 93.00 139 ALA A CA 1
ATOM 1063 C C . ALA A 1 139 ? -14.266 -0.106 -0.462 1.00 93.00 139 ALA A C 1
ATOM 1065 O O . ALA A 1 139 ? -15.391 0.382 -0.403 1.00 93.00 139 ALA A O 1
ATOM 1066 N N . LEU A 1 140 ? -13.183 0.563 -0.054 1.00 92.88 140 LEU A N 1
ATOM 1067 C CA . LEU A 1 140 ? -13.235 1.953 0.404 1.00 92.88 140 LEU A CA 1
ATOM 1068 C C . LEU A 1 140 ? -13.548 2.913 -0.751 1.00 92.88 140 LEU A C 1
ATOM 1070 O O . LEU A 1 140 ? -14.338 3.831 -0.569 1.00 92.88 140 LEU A O 1
ATOM 1074 N N . LEU A 1 141 ? -12.982 2.684 -1.939 1.00 91.38 141 LEU A N 1
ATOM 1075 C CA . LEU A 1 141 ? -13.264 3.489 -3.132 1.00 91.38 141 LEU A CA 1
ATOM 1076 C C . LEU A 1 141 ? -14.699 3.332 -3.640 1.00 91.38 141 LEU A C 1
ATOM 1078 O O . LEU A 1 141 ? -15.247 4.275 -4.195 1.00 91.38 141 LEU A O 1
ATOM 1082 N N . ALA A 1 142 ? -15.329 2.182 -3.4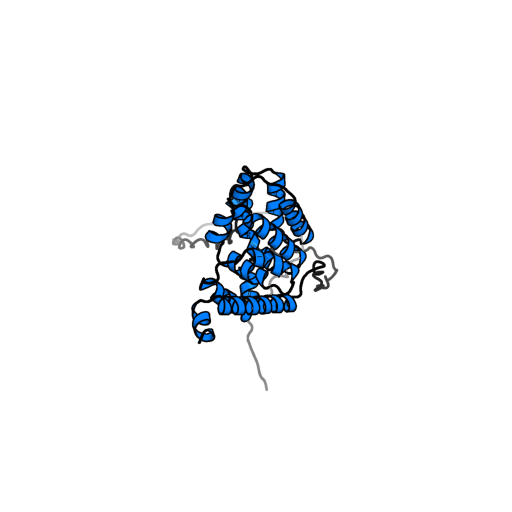03 1.00 90.69 142 ALA A N 1
ATOM 1083 C CA . ALA A 1 142 ? -16.744 1.976 -3.700 1.00 90.69 142 ALA A CA 1
ATOM 1084 C C . ALA A 1 142 ? -17.692 2.781 -2.785 1.00 90.69 142 ALA A C 1
ATOM 1086 O O . ALA A 1 142 ? -18.902 2.757 -3.001 1.00 90.69 142 ALA A O 1
ATOM 1087 N N . ARG A 1 143 ? -17.177 3.472 -1.756 1.00 91.12 143 ARG A N 1
ATOM 1088 C CA . ARG A 1 143 ? -17.970 4.353 -0.889 1.00 91.12 143 ARG A CA 1
ATOM 1089 C C . ARG A 1 143 ? -17.889 5.790 -1.390 1.00 91.12 143 ARG A C 1
ATOM 1091 O O . ARG A 1 143 ? -16.815 6.392 -1.381 1.00 91.12 143 ARG A O 1
ATOM 1098 N N . GLU A 1 144 ? -19.040 6.354 -1.742 1.00 87.94 144 GLU A N 1
ATOM 1099 C CA . GLU A 1 144 ? -19.166 7.688 -2.348 1.00 87.94 144 GLU A CA 1
ATOM 1100 C C . GLU A 1 144 ? -18.464 8.794 -1.543 1.00 87.94 144 GLU A C 1
ATOM 1102 O O . GLU A 1 144 ? -17.784 9.642 -2.119 1.00 87.94 144 GLU A O 1
ATOM 1107 N N . LEU A 1 145 ? -18.551 8.764 -0.206 1.00 88.62 145 LEU A N 1
ATOM 1108 C CA . LEU A 1 145 ? -17.914 9.780 0.644 1.00 88.62 145 LEU A CA 1
ATOM 1109 C C . LEU A 1 145 ? -16.384 9.680 0.695 1.00 88.62 145 LEU A C 1
ATOM 1111 O O . LEU A 1 145 ? -15.706 10.683 0.911 1.00 88.62 145 LEU A O 1
ATOM 1115 N N . LEU A 1 146 ? -15.825 8.482 0.508 1.00 89.56 146 LEU A N 1
ATOM 1116 C CA . LEU A 1 146 ? -14.379 8.254 0.569 1.00 89.56 146 LEU A CA 1
ATOM 1117 C C . LEU A 1 146 ? -13.715 8.398 -0.795 1.00 89.56 146 LEU A C 1
ATOM 1119 O O . LEU A 1 146 ? -12.539 8.750 -0.862 1.00 89.56 146 LEU A O 1
ATOM 1123 N N . HIS A 1 147 ? -14.455 8.137 -1.871 1.00 87.75 147 HIS A N 1
ATOM 1124 C CA . HIS A 1 147 ? -13.954 8.202 -3.235 1.00 87.75 147 HIS A CA 1
ATOM 1125 C C . HIS A 1 147 ? -13.175 9.497 -3.554 1.00 87.75 147 HIS A C 1
ATOM 1127 O O . HIS A 1 147 ? -12.030 9.386 -3.996 1.00 87.75 147 HIS A O 1
ATOM 1133 N N . PRO A 1 148 ? -13.693 10.723 -3.311 1.00 86.50 148 PRO A N 1
ATOM 1134 C CA . PRO A 1 148 ? -12.949 11.941 -3.635 1.00 86.50 148 PRO A CA 1
ATOM 1135 C C . PRO A 1 148 ? -11.632 12.037 -2.859 1.00 86.50 148 PRO A C 1
ATOM 1137 O O . PRO A 1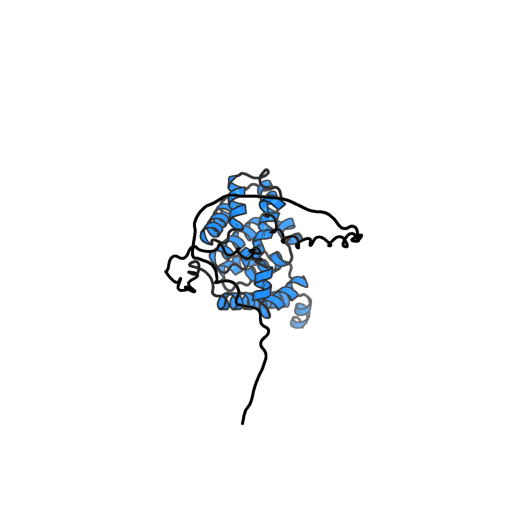 148 ? -10.595 12.295 -3.466 1.00 86.50 148 PRO A O 1
ATOM 1140 N N . LEU A 1 149 ? -11.646 11.732 -1.560 1.00 87.06 149 LEU A N 1
ATOM 1141 C CA . LEU A 1 149 ? -10.458 11.759 -0.704 1.00 87.06 149 LEU A CA 1
ATOM 1142 C C . LEU A 1 149 ? -9.408 10.734 -1.165 1.00 87.06 149 LEU A C 1
ATOM 1144 O O . LEU A 1 149 ? -8.222 11.034 -1.260 1.00 87.06 149 LEU A O 1
ATOM 1148 N N . LEU A 1 150 ? -9.836 9.520 -1.512 1.00 88.06 150 LEU A N 1
ATOM 1149 C CA . LEU A 1 150 ? -8.939 8.436 -1.920 1.00 88.06 150 LEU A CA 1
ATOM 1150 C C . LEU A 1 150 ? -8.458 8.542 -3.376 1.00 88.06 150 LEU A C 1
ATOM 1152 O O . LEU A 1 150 ? -7.494 7.874 -3.743 1.00 88.06 150 LEU A O 1
ATOM 1156 N N . ILE A 1 151 ? -9.069 9.372 -4.217 1.00 85.50 151 ILE A N 1
ATOM 1157 C CA . ILE A 1 151 ? -8.565 9.640 -5.572 1.00 85.50 151 ILE A CA 1
ATOM 1158 C C . ILE A 1 151 ? -7.709 10.910 -5.595 1.00 85.50 151 ILE A C 1
ATOM 1160 O O . ILE A 1 151 ? -6.581 10.897 -6.104 1.00 85.50 151 ILE A O 1
ATOM 1164 N N . GLN A 1 152 ? -8.235 12.003 -5.041 1.00 82.56 152 GLN A N 1
ATOM 1165 C CA . GLN A 1 152 ? -7.652 13.339 -5.162 1.00 82.56 152 GLN A CA 1
ATOM 1166 C C . GLN A 1 152 ? -6.502 13.538 -4.175 1.00 82.56 152 GLN A C 1
ATOM 1168 O O . GLN A 1 152 ? -5.412 13.932 -4.596 1.00 82.56 152 GLN A O 1
ATOM 1173 N N . ASP A 1 153 ? -6.701 13.165 -2.908 1.00 83.38 153 ASP A N 1
ATOM 1174 C CA . ASP A 1 153 ? -5.733 13.414 -1.831 1.00 83.38 153 ASP A CA 1
ATOM 1175 C C . ASP A 1 153 ? -4.724 12.275 -1.647 1.00 83.38 153 ASP A C 1
ATOM 1177 O O . ASP A 1 153 ? -3.839 12.346 -0.789 1.00 83.38 153 ASP A O 1
ATOM 1181 N N . THR A 1 154 ? -4.820 11.215 -2.454 1.00 87.12 154 THR A N 1
ATOM 1182 C CA . THR A 1 154 ? -3.869 10.104 -2.385 1.00 87.12 154 THR A CA 1
ATOM 1183 C C . THR A 1 154 ? -2.454 10.584 -2.721 1.00 87.12 154 THR A C 1
ATOM 1185 O O . THR A 1 154 ? -2.221 11.048 -3.844 1.00 87.12 154 THR A O 1
ATOM 1188 N N . PRO A 1 155 ? -1.482 10.419 -1.799 1.00 88.38 155 PRO A N 1
ATOM 1189 C CA . PRO A 1 155 ? -0.100 10.822 -2.029 1.00 88.38 155 PRO A CA 1
ATOM 1190 C C . PRO A 1 155 ? 0.503 10.135 -3.256 1.00 88.38 155 PRO A C 1
ATOM 1192 O O . PRO A 1 155 ? 0.220 8.965 -3.517 1.00 88.38 155 PRO A O 1
ATOM 1195 N N . SER A 1 156 ? 1.415 10.805 -3.961 1.00 86.81 156 SER A N 1
ATOM 1196 C CA . SER A 1 156 ? 2.028 10.303 -5.202 1.00 86.81 156 SER A CA 1
ATOM 1197 C C . SER A 1 156 ? 2.646 8.906 -5.060 1.00 86.81 156 SER A C 1
ATOM 1199 O O . SER A 1 156 ? 2.486 8.059 -5.936 1.00 86.81 156 SER A O 1
ATOM 1201 N N . LEU A 1 157 ? 3.291 8.621 -3.922 1.00 88.38 157 LEU A N 1
ATOM 1202 C CA . LEU A 1 157 ? 3.849 7.295 -3.623 1.00 88.38 157 LEU A CA 1
ATOM 1203 C C . LEU A 1 157 ? 2.763 6.222 -3.454 1.00 88.38 157 LEU A C 1
ATOM 1205 O O . LEU A 1 157 ? 2.905 5.117 -3.975 1.00 88.38 157 LEU A O 1
ATOM 1209 N N . ALA A 1 158 ? 1.670 6.545 -2.759 1.00 90.44 158 ALA A N 1
ATOM 1210 C CA . ALA A 1 158 ? 0.527 5.648 -2.601 1.00 90.44 158 ALA A CA 1
ATOM 1211 C C . ALA A 1 158 ? -0.145 5.379 -3.954 1.00 90.44 158 ALA A C 1
ATOM 1213 O O . ALA A 1 158 ? -0.411 4.227 -4.296 1.00 90.44 158 ALA A O 1
ATOM 1214 N N . ARG A 1 159 ? -0.308 6.428 -4.767 1.00 89.69 159 ARG A N 1
ATOM 1215 C CA . ARG A 1 159 ? -0.824 6.345 -6.135 1.00 89.69 159 ARG A CA 1
ATOM 1216 C C . ARG A 1 159 ? 0.049 5.452 -7.015 1.00 89.69 159 ARG A C 1
ATOM 1218 O O . ARG A 1 159 ? -0.468 4.580 -7.703 1.00 89.69 159 ARG A O 1
ATOM 1225 N N . CYS A 1 160 ? 1.370 5.606 -6.957 1.00 88.56 160 CYS A N 1
ATOM 1226 C CA . CYS A 1 160 ? 2.293 4.752 -7.701 1.00 88.56 160 CYS A CA 1
ATOM 1227 C C . CYS A 1 160 ? 2.226 3.291 -7.256 1.00 88.56 160 CYS A C 1
ATOM 1229 O O . CYS A 1 160 ? 2.180 2.398 -8.100 1.00 88.56 160 CYS A O 1
ATOM 1231 N N . ALA A 1 161 ? 2.234 3.023 -5.950 1.00 93.94 161 ALA A N 1
ATOM 1232 C CA . ALA A 1 161 ? 2.120 1.658 -5.446 1.00 93.94 161 ALA A CA 1
ATOM 1233 C C . ALA A 1 161 ? 0.810 0.999 -5.896 1.00 93.94 161 ALA A C 1
ATOM 1235 O O . ALA A 1 161 ? 0.790 -0.188 -6.212 1.00 93.94 161 ALA A O 1
ATOM 1236 N N . TRP A 1 162 ? -0.265 1.781 -5.977 1.00 93.88 162 TRP A N 1
ATOM 1237 C CA . TRP A 1 162 ? -1.547 1.336 -6.496 1.00 93.88 162 TRP A CA 1
ATOM 1238 C C . TRP A 1 162 ? -1.524 1.061 -8.002 1.00 93.88 162 TRP A C 1
ATOM 1240 O O . TRP A 1 162 ? -1.949 -0.018 -8.412 1.00 93.88 162 TRP A O 1
ATOM 1250 N N . VAL A 1 163 ? -0.932 1.939 -8.815 1.00 93.12 163 VAL A N 1
ATOM 1251 C CA . VAL A 1 163 ? -0.707 1.664 -10.246 1.00 93.12 163 VAL A CA 1
ATOM 1252 C C . VAL A 1 163 ? 0.089 0.367 -10.430 1.00 93.12 163 VAL A C 1
ATOM 1254 O O . VAL A 1 163 ? -0.325 -0.505 -11.188 1.00 93.12 163 VAL A O 1
ATOM 1257 N N . LEU A 1 164 ? 1.183 0.180 -9.685 1.00 94.88 164 LEU A N 1
ATOM 1258 C CA . LEU A 1 164 ? 1.964 -1.060 -9.735 1.00 94.88 164 LEU A CA 1
ATOM 1259 C C . LEU A 1 164 ? 1.132 -2.280 -9.318 1.00 94.88 164 LEU A C 1
ATOM 1261 O O . LEU A 1 164 ? 1.216 -3.320 -9.965 1.00 94.88 164 LEU A O 1
ATOM 1265 N N . ALA A 1 165 ? 0.302 -2.164 -8.279 1.00 96.31 165 ALA A N 1
ATOM 1266 C CA . ALA A 1 165 ? -0.577 -3.248 -7.849 1.00 96.31 165 ALA A CA 1
ATOM 1267 C C . ALA A 1 165 ? -1.613 -3.620 -8.920 1.00 96.31 165 ALA A C 1
ATOM 1269 O O . ALA A 1 165 ? -1.880 -4.804 -9.097 1.00 96.31 165 ALA A O 1
ATOM 1270 N N . GLY A 1 166 ? -2.143 -2.646 -9.671 1.00 95.62 166 GLY A N 1
ATOM 1271 C CA . GLY A 1 166 ? -3.048 -2.872 -10.809 1.00 95.62 166 GLY A CA 1
ATOM 1272 C C . GLY A 1 166 ? -2.422 -3.673 -11.955 1.00 95.62 166 GLY A C 1
ATOM 1273 O O . GLY A 1 166 ? -3.138 -4.261 -12.763 1.00 95.62 166 GLY A O 1
ATOM 1274 N N . HIS A 1 167 ? -1.093 -3.757 -11.985 1.00 96.00 167 HIS A N 1
ATOM 1275 C CA . HIS A 1 167 ? -0.320 -4.528 -12.954 1.00 96.00 167 HIS A CA 1
ATOM 1276 C C . HIS A 1 167 ? 0.565 -5.597 -12.287 1.00 96.00 167 HIS A C 1
ATOM 1278 O O . HIS A 1 167 ? 1.538 -6.051 -12.886 1.00 96.00 167 HIS A O 1
ATOM 1284 N N . ASP A 1 168 ? 0.249 -6.015 -11.054 1.00 96.56 168 ASP A N 1
ATOM 1285 C CA . ASP A 1 168 ? 1.006 -7.057 -10.349 1.00 96.56 168 ASP A CA 1
ATOM 1286 C C . ASP A 1 168 ? 1.023 -8.370 -11.159 1.00 96.56 168 ASP A C 1
ATOM 1288 O O . ASP A 1 168 ? 0.096 -8.696 -11.903 1.00 96.56 168 ASP A O 1
ATOM 1292 N N . VAL A 1 169 ? 2.091 -9.155 -11.000 1.00 95.56 169 VAL A N 1
ATOM 1293 C CA . VAL A 1 169 ? 2.216 -10.472 -11.646 1.00 95.56 169 VAL A CA 1
ATOM 1294 C C . VAL A 1 169 ? 1.131 -11.446 -11.178 1.00 95.56 169 VAL A C 1
ATOM 1296 O O . VAL A 1 169 ? 0.746 -12.351 -11.920 1.00 95.56 169 VAL A O 1
ATOM 1299 N N . ASP A 1 170 ? 0.619 -11.265 -9.956 1.00 96.00 170 ASP A N 1
ATOM 1300 C CA . ASP A 1 170 ? -0.535 -12.003 -9.464 1.00 96.00 170 ASP A CA 1
ATOM 1301 C C . ASP A 1 170 ? -1.837 -11.411 -10.007 1.00 96.00 170 ASP A C 1
ATOM 1303 O O . ASP A 1 170 ? -2.264 -10.324 -9.620 1.00 96.00 170 ASP A O 1
ATOM 1307 N N . ARG A 1 171 ? -2.531 -12.180 -10.852 1.00 95.62 171 ARG A N 1
ATOM 1308 C CA . ARG A 1 171 ? -3.791 -11.749 -11.480 1.00 95.62 171 ARG A CA 1
ATOM 1309 C C . ARG A 1 171 ? -4.903 -11.432 -10.481 1.00 95.62 171 ARG A C 1
ATOM 1311 O O . ARG A 1 171 ? -5.770 -10.623 -10.794 1.00 95.62 171 ARG A O 1
ATOM 1318 N N . GLY A 1 172 ? -4.899 -12.063 -9.304 1.00 95.50 172 GLY A N 1
ATOM 1319 C CA . GLY A 1 172 ? -5.878 -11.778 -8.257 1.00 95.50 172 GLY A CA 1
ATOM 1320 C C . GLY A 1 172 ? -5.660 -10.396 -7.648 1.00 95.50 172 GLY A C 1
ATOM 1321 O O . GLY A 1 172 ? -6.615 -9.644 -7.484 1.00 95.50 172 GLY A O 1
ATOM 1322 N N . VAL A 1 173 ? -4.402 -10.041 -7.368 1.00 96.69 173 VAL A N 1
ATOM 1323 C CA . VAL A 1 173 ? -4.034 -8.693 -6.904 1.00 96.69 173 VAL A CA 1
ATOM 1324 C C . VAL A 1 173 ? -4.314 -7.660 -7.996 1.00 96.69 173 VAL A C 1
ATOM 1326 O O . VAL A 1 173 ? -5.025 -6.690 -7.738 1.00 96.69 173 VAL A O 1
ATOM 1329 N N . ALA A 1 174 ? -3.829 -7.905 -9.218 1.00 96.50 174 ALA A N 1
ATOM 1330 C CA . ALA A 1 174 ? -3.987 -6.994 -10.349 1.00 96.50 174 ALA A CA 1
ATOM 1331 C C . ALA A 1 174 ? -5.454 -6.722 -10.686 1.00 96.50 174 ALA A C 1
ATOM 1333 O O . ALA A 1 174 ? -5.852 -5.567 -10.804 1.00 96.50 174 ALA A O 1
ATOM 1334 N N . GLY A 1 175 ? -6.282 -7.769 -10.771 1.00 95.25 175 GLY A N 1
ATOM 1335 C CA . GLY A 1 175 ? -7.702 -7.627 -11.089 1.00 95.25 175 GLY A CA 1
ATOM 1336 C C . GLY A 1 175 ? -8.456 -6.762 -10.078 1.00 95.25 175 GLY A C 1
ATOM 1337 O O . GLY A 1 175 ? -9.244 -5.908 -10.474 1.00 95.25 175 GLY A O 1
ATOM 1338 N N . VAL A 1 176 ? -8.182 -6.938 -8.781 1.00 95.00 176 VAL A N 1
ATOM 1339 C CA . VAL A 1 176 ? -8.822 -6.142 -7.723 1.00 95.00 176 VAL A CA 1
ATOM 1340 C C . VAL A 1 176 ? -8.302 -4.704 -7.719 1.00 95.00 176 VAL A C 1
ATOM 1342 O O . VAL A 1 176 ? -9.093 -3.769 -7.651 1.00 95.00 176 VAL A O 1
ATOM 1345 N N . ALA A 1 177 ? -6.986 -4.508 -7.819 1.00 93.94 177 ALA A N 1
ATOM 1346 C CA . ALA A 1 177 ? -6.385 -3.177 -7.778 1.00 93.94 177 ALA A CA 1
ATOM 1347 C C . ALA A 1 177 ? -6.730 -2.328 -9.018 1.00 93.94 177 ALA A C 1
ATOM 1349 O O . ALA A 1 177 ? -6.963 -1.126 -8.891 1.00 93.94 177 ALA A O 1
ATOM 1350 N N . ALA A 1 178 ? -6.802 -2.938 -10.205 1.00 89.31 178 ALA A N 1
ATOM 1351 C CA . ALA A 1 178 ? -7.109 -2.248 -11.459 1.00 89.31 178 ALA A CA 1
ATOM 1352 C C . ALA A 1 178 ? -8.570 -1.784 -11.561 1.00 89.31 178 ALA A C 1
ATOM 1354 O O . ALA A 1 178 ? -8.855 -0.812 -12.265 1.00 89.31 178 ALA A O 1
ATOM 1355 N N . ALA A 1 179 ? -9.494 -2.440 -10.846 1.00 78.31 179 ALA A N 1
ATOM 1356 C CA . ALA A 1 179 ? -10.918 -2.096 -10.852 1.00 78.31 179 ALA A CA 1
ATOM 1357 C C . ALA A 1 179 ? -11.183 -0.634 -10.461 1.00 78.31 179 ALA A C 1
ATOM 1359 O O . ALA A 1 179 ? -12.178 -0.047 -10.872 1.00 78.31 179 ALA A O 1
ATOM 1360 N N . ALA A 1 180 ? -10.266 -0.039 -9.707 1.00 66.56 180 ALA A N 1
ATOM 1361 C CA . ALA A 1 180 ? -10.451 1.259 -9.101 1.00 66.56 180 ALA A CA 1
ATOM 1362 C C . ALA A 1 180 ? -9.810 2.436 -9.888 1.00 66.56 180 ALA A C 1
ATOM 1364 O O . ALA A 1 180 ? -9.848 3.560 -9.407 1.00 66.56 180 ALA A O 1
ATOM 1365 N N . ARG A 1 181 ? -9.241 2.170 -11.084 1.00 70.38 181 ARG A N 1
ATOM 1366 C CA . ARG A 1 181 ? -8.670 3.114 -12.083 1.00 70.38 181 ARG A CA 1
ATOM 1367 C C . ARG A 1 181 ? -8.080 4.424 -11.529 1.00 70.38 181 ARG A C 1
ATOM 1369 O O . ARG A 1 181 ? -8.778 5.397 -11.269 1.00 70.38 181 ARG A O 1
ATOM 1376 N N . VAL A 1 182 ? -6.754 4.492 -11.503 1.00 72.69 182 VAL A N 1
ATOM 1377 C CA . VAL A 1 182 ? -6.010 5.723 -11.201 1.00 72.69 182 VAL A CA 1
ATOM 1378 C C . VAL A 1 182 ? -5.995 6.653 -12.427 1.00 72.69 182 VAL A C 1
ATOM 1380 O O . VAL A 1 182 ? -5.890 6.151 -13.547 1.00 72.69 182 VAL A O 1
ATOM 1383 N N . PRO A 1 183 ? -6.049 7.990 -12.270 1.00 68.88 183 PRO A N 1
ATOM 1384 C CA . PRO A 1 183 ? -5.771 8.917 -13.369 1.00 68.88 183 PRO A CA 1
ATOM 1385 C C . PRO A 1 183 ? -4.374 8.672 -13.972 1.00 68.88 183 PRO A C 1
ATOM 1387 O O . PRO A 1 183 ? -3.380 8.675 -13.244 1.00 68.88 183 PRO A O 1
ATOM 1390 N N . SER A 1 184 ? -4.292 8.455 -15.290 1.00 65.38 184 SER A N 1
ATOM 1391 C CA . SER A 1 184 ? -3.061 8.060 -16.003 1.00 65.38 184 SER A CA 1
ATOM 1392 C C . SER A 1 184 ? -2.061 9.197 -16.227 1.00 65.38 184 SER A C 1
ATOM 1394 O O . SER A 1 184 ? -0.874 8.943 -16.417 1.00 65.38 184 SER A O 1
ATOM 1396 N N . ASP A 1 185 ? -2.515 10.449 -16.175 1.00 63.91 185 ASP A N 1
ATOM 1397 C CA . ASP A 1 185 ? -1.804 11.571 -16.804 1.00 63.91 185 ASP A CA 1
ATOM 1398 C C . ASP A 1 185 ? -0.974 12.397 -15.810 1.00 63.91 185 ASP A C 1
ATOM 1400 O O . ASP A 1 185 ? -0.905 13.623 -15.887 1.00 63.91 185 ASP A O 1
ATOM 1404 N N . SER A 1 186 ? -0.339 11.734 -14.840 1.00 74.50 186 SER A N 1
ATOM 1405 C CA . SER A 1 186 ? 0.560 12.407 -13.900 1.00 74.50 186 SER A CA 1
ATOM 1406 C C . SER A 1 186 ? 2.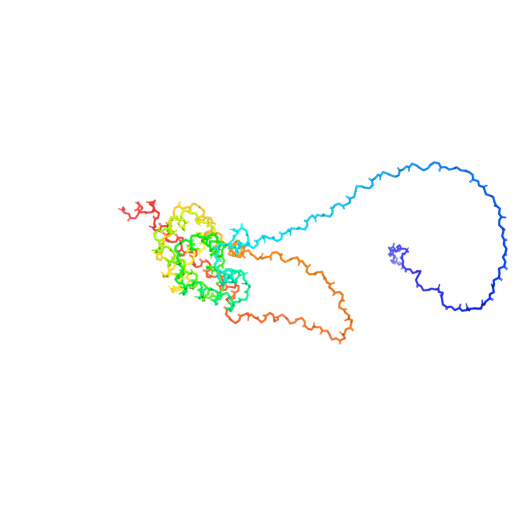028 12.156 -14.272 1.00 74.50 186 SER A C 1
ATOM 1408 O O . SER A 1 186 ? 2.447 10.996 -14.321 1.00 74.50 186 SER A O 1
ATOM 1410 N N . PRO A 1 187 ? 2.856 13.204 -14.471 1.00 80.81 187 PRO A N 1
ATOM 1411 C CA . PRO A 1 187 ? 4.288 13.041 -14.754 1.00 80.81 187 PRO A CA 1
ATOM 1412 C C . PRO A 1 187 ? 5.034 12.319 -13.619 1.00 80.81 187 PRO A C 1
ATOM 1414 O O . PRO A 1 187 ? 6.057 11.676 -13.847 1.00 80.81 187 PRO A O 1
ATOM 1417 N N . GLU A 1 188 ? 4.494 12.371 -12.401 1.00 84.62 188 GLU A N 1
ATOM 1418 C CA . GLU A 1 188 ? 5.029 11.670 -11.234 1.00 84.62 188 GLU A CA 1
ATOM 1419 C C . GLU A 1 188 ? 4.917 10.148 -11.379 1.00 84.62 188 GLU A C 1
ATOM 1421 O O . GLU A 1 188 ? 5.811 9.426 -10.940 1.00 84.62 188 GLU A O 1
ATOM 1426 N N . ILE A 1 189 ? 3.857 9.652 -12.033 1.00 86.12 189 ILE A N 1
ATOM 1427 C CA . ILE A 1 189 ? 3.687 8.218 -12.298 1.00 86.12 189 ILE A CA 1
ATOM 1428 C C . ILE A 1 189 ? 4.810 7.745 -13.220 1.00 86.12 189 ILE A C 1
ATOM 1430 O O . ILE A 1 189 ? 5.473 6.766 -12.896 1.00 86.12 189 ILE A O 1
ATOM 1434 N N . LEU A 1 190 ? 5.094 8.462 -14.312 1.00 88.50 190 LEU A N 1
ATOM 1435 C CA . LEU A 1 190 ? 6.161 8.089 -15.248 1.00 88.50 190 LEU A CA 1
ATOM 1436 C C . LEU A 1 190 ? 7.541 8.038 -14.578 1.00 88.50 190 LEU A C 1
ATOM 1438 O O . LEU A 1 190 ? 8.255 7.048 -14.738 1.00 88.50 190 LEU A O 1
ATOM 1442 N N . ALA A 1 191 ? 7.890 9.052 -13.780 1.00 89.94 191 ALA A N 1
ATOM 1443 C CA . ALA A 1 191 ? 9.160 9.080 -13.051 1.00 89.94 191 ALA A CA 1
ATOM 1444 C C . ALA A 1 191 ? 9.294 7.904 -12.063 1.00 89.94 191 ALA A C 1
ATOM 1446 O O . ALA A 1 191 ? 10.367 7.318 -11.900 1.00 89.94 191 ALA A O 1
ATOM 1447 N N . LEU A 1 192 ? 8.195 7.518 -11.412 1.00 89.06 192 LEU A N 1
ATOM 1448 C CA . LEU A 1 192 ? 8.198 6.391 -10.483 1.00 89.06 192 LEU A CA 1
ATOM 1449 C C . LEU A 1 192 ? 8.203 5.033 -11.204 1.00 89.06 192 LEU A C 1
ATOM 1451 O O . LEU A 1 192 ? 8.859 4.106 -10.728 1.00 89.06 192 LEU A O 1
ATOM 1455 N N . LEU A 1 193 ? 7.555 4.910 -12.369 1.00 92.38 193 LEU A N 1
ATOM 1456 C CA . LEU A 1 193 ? 7.657 3.723 -13.228 1.00 92.38 193 LEU A CA 1
ATOM 1457 C C . LEU A 1 193 ? 9.088 3.528 -13.737 1.00 92.38 193 LEU A C 1
ATOM 1459 O O . LEU A 1 193 ? 9.600 2.409 -13.717 1.00 92.38 193 LEU A O 1
ATOM 1463 N N . GLU A 1 194 ? 9.770 4.608 -14.118 1.00 94.12 194 GLU A N 1
ATOM 1464 C CA . GLU A 1 194 ? 11.193 4.568 -14.455 1.00 94.12 194 GLU A CA 1
ATOM 1465 C C . GLU A 1 194 ? 12.026 4.048 -13.272 1.00 94.12 194 GLU A C 1
ATOM 1467 O O . GLU A 1 194 ? 12.836 3.132 -13.437 1.00 94.12 194 GLU A O 1
ATOM 1472 N N . SER A 1 195 ? 11.779 4.546 -12.053 1.00 94.94 195 SER A N 1
ATOM 1473 C CA . SER A 1 195 ? 12.463 4.038 -10.858 1.00 94.94 195 SER A CA 1
ATOM 1474 C C . SER A 1 195 ? 12.152 2.561 -10.588 1.00 94.94 195 SER A C 1
ATOM 1476 O O . SER A 1 195 ? 13.057 1.808 -10.231 1.00 94.94 195 SER A O 1
ATOM 1478 N N . ALA A 1 196 ? 10.922 2.099 -10.820 1.00 95.50 196 ALA A N 1
ATOM 1479 C CA . ALA A 1 196 ? 10.570 0.684 -10.693 1.00 95.50 196 ALA A CA 1
ATOM 1480 C C . ALA A 1 196 ? 11.341 -0.202 -11.690 1.00 95.50 196 ALA A C 1
ATOM 1482 O O . ALA A 1 196 ? 11.731 -1.323 -11.354 1.00 95.50 196 ALA A O 1
ATOM 1483 N N . LEU A 1 197 ? 11.592 0.301 -12.904 1.00 96.31 197 LEU A N 1
ATOM 1484 C CA . LEU A 1 197 ? 12.333 -0.403 -13.952 1.00 96.31 197 LEU A CA 1
ATOM 1485 C C . LEU A 1 197 ? 13.839 -0.446 -13.658 1.00 96.31 197 LEU A C 1
ATOM 1487 O O . LEU A 1 197 ? 14.455 -1.522 -13.656 1.00 96.31 197 LEU A O 1
ATOM 1491 N N . LEU A 1 198 ? 14.423 0.722 -13.391 1.00 97.12 198 LEU A N 1
ATOM 1492 C CA . LEU A 1 198 ? 15.870 0.912 -13.305 1.00 97.12 198 LEU A CA 1
ATOM 1493 C C . LEU A 1 198 ? 16.413 0.641 -11.899 1.00 97.12 198 LEU A C 1
ATOM 1495 O O . LEU A 1 198 ? 17.435 -0.029 -11.740 1.00 97.12 198 LEU A O 1
ATOM 1499 N N . THR A 1 199 ? 15.714 1.117 -10.869 1.00 96.75 199 THR A N 1
ATOM 1500 C CA . THR A 1 199 ? 16.167 1.124 -9.470 1.00 96.75 199 THR A CA 1
ATOM 1501 C C . THR A 1 199 ? 15.101 0.584 -8.497 1.00 96.75 199 THR A C 1
ATOM 1503 O O . THR A 1 199 ? 14.787 1.235 -7.497 1.00 96.75 199 THR A O 1
ATOM 1506 N N . PRO A 1 200 ? 14.577 -0.645 -8.702 1.00 95.69 200 PRO A N 1
ATOM 1507 C CA . PRO A 1 200 ? 13.447 -1.175 -7.928 1.00 95.69 200 PRO A CA 1
ATOM 1508 C C . PRO A 1 200 ? 13.689 -1.238 -6.416 1.00 95.69 200 PRO A C 1
ATOM 1510 O O . PRO A 1 200 ? 12.743 -1.126 -5.644 1.00 95.69 200 PRO A O 1
ATOM 1513 N N . ASP A 1 201 ? 14.936 -1.404 -5.965 1.00 95.06 201 ASP A N 1
ATOM 1514 C CA . ASP A 1 201 ? 15.248 -1.396 -4.530 1.00 95.06 201 ASP A CA 1
ATOM 1515 C C . ASP A 1 201 ? 15.127 0.004 -3.912 1.00 95.06 201 ASP A C 1
ATOM 1517 O O . ASP A 1 201 ? 14.690 0.128 -2.768 1.00 95.06 201 ASP A O 1
ATOM 1521 N N . VAL A 1 202 ? 15.488 1.052 -4.663 1.00 94.12 202 VAL A N 1
ATOM 1522 C CA . VAL A 1 202 ? 15.355 2.448 -4.219 1.00 94.12 202 VAL A CA 1
ATOM 1523 C C . VAL A 1 202 ? 13.879 2.792 -4.100 1.00 94.12 202 VAL A C 1
ATOM 1525 O O . VAL A 1 202 ? 13.450 3.269 -3.050 1.00 94.12 202 VAL A O 1
ATOM 1528 N N . LEU A 1 203 ? 13.092 2.459 -5.127 1.00 94.69 203 LEU A N 1
ATOM 1529 C CA . LEU A 1 203 ? 11.648 2.640 -5.085 1.00 94.69 203 LEU A CA 1
ATOM 1530 C C . LEU A 1 203 ? 11.017 1.847 -3.937 1.00 94.69 203 LEU A C 1
ATOM 1532 O O . LEU A 1 203 ? 10.222 2.387 -3.175 1.00 94.69 203 LEU A O 1
ATOM 1536 N N . TYR A 1 204 ? 11.389 0.576 -3.763 1.00 94.25 204 TYR A N 1
ATOM 1537 C CA . TYR A 1 204 ? 10.856 -0.239 -2.674 1.00 94.25 204 TYR A CA 1
ATOM 1538 C C . TYR A 1 204 ? 11.157 0.373 -1.299 1.00 94.25 204 TYR A C 1
ATOM 1540 O O . TYR A 1 204 ? 10.284 0.386 -0.437 1.00 94.25 204 TYR A O 1
ATOM 1548 N N . ALA A 1 205 ? 12.356 0.923 -1.091 1.00 93.12 205 ALA A N 1
ATOM 1549 C CA . ALA A 1 205 ? 12.702 1.613 0.150 1.00 93.12 205 ALA A CA 1
ATOM 1550 C C . ALA A 1 205 ? 11.902 2.914 0.359 1.00 93.12 205 ALA A C 1
ATOM 1552 O O . ALA A 1 205 ? 11.589 3.247 1.500 1.00 93.12 205 ALA A O 1
ATOM 1553 N N . GLN A 1 206 ? 11.549 3.627 -0.717 1.00 92.69 206 GLN A N 1
ATOM 1554 C CA . GLN A 1 206 ? 10.684 4.812 -0.659 1.00 92.69 206 GLN A CA 1
ATOM 1555 C C . GLN A 1 206 ? 9.229 4.450 -0.336 1.00 92.69 206 GLN A C 1
ATOM 1557 O O . GLN A 1 206 ? 8.594 5.125 0.469 1.00 92.69 206 GLN A O 1
ATOM 1562 N N . LEU A 1 207 ? 8.708 3.380 -0.944 1.00 92.44 207 LEU A N 1
ATOM 1563 C CA . LEU A 1 207 ? 7.337 2.906 -0.736 1.00 92.44 207 LEU A CA 1
ATOM 1564 C C . LEU A 1 207 ? 7.157 2.191 0.607 1.00 92.44 207 LEU A C 1
ATOM 1566 O O . LEU A 1 207 ? 6.065 2.201 1.166 1.00 92.44 207 LEU A O 1
ATOM 1570 N N . ASN A 1 208 ? 8.216 1.568 1.124 1.00 90.00 208 ASN A N 1
ATOM 1571 C CA . ASN A 1 208 ? 8.224 0.835 2.385 1.00 90.00 208 ASN A CA 1
ATOM 1572 C C . ASN A 1 208 ? 9.370 1.324 3.291 1.00 90.00 208 ASN A C 1
ATOM 1574 O O . ASN A 1 208 ? 10.336 0.577 3.528 1.00 90.00 208 ASN A O 1
ATOM 1578 N N . PRO A 1 209 ? 9.286 2.574 3.791 1.00 84.25 209 PRO A N 1
ATOM 1579 C CA . PRO A 1 209 ? 10.321 3.146 4.634 1.00 84.25 209 PRO A CA 1
ATOM 1580 C C . PRO A 1 209 ? 10.451 2.308 5.904 1.00 84.25 209 PRO A C 1
ATOM 1582 O O . PRO A 1 209 ? 9.531 2.197 6.715 1.00 84.25 209 PRO A O 1
ATOM 1585 N N . GLN A 1 210 ? 11.614 1.686 6.079 1.00 74.38 210 GLN A N 1
ATOM 1586 C CA . GLN A 1 210 ? 11.893 0.959 7.307 1.00 74.38 210 GLN A CA 1
ATOM 1587 C C . GLN A 1 210 ? 12.119 1.965 8.440 1.00 74.38 210 GLN A C 1
ATOM 1589 O O . GLN A 1 210 ? 12.837 2.947 8.234 1.00 74.38 210 GLN A O 1
ATOM 1594 N N . PRO A 1 211 ? 11.582 1.718 9.650 1.00 67.12 211 PRO A N 1
ATOM 1595 C CA . PRO A 1 211 ? 11.930 2.519 10.812 1.00 67.12 211 PRO A CA 1
ATOM 1596 C C . PRO A 1 211 ? 13.451 2.545 10.956 1.00 67.12 211 PRO A C 1
ATOM 1598 O O . PRO A 1 211 ? 14.088 1.486 10.934 1.00 67.12 211 PRO A O 1
ATOM 1601 N N . VAL A 1 212 ? 14.029 3.741 11.071 1.00 59.66 212 VAL A N 1
ATOM 1602 C CA . VAL A 1 212 ? 15.469 3.907 11.273 1.00 59.66 212 VAL A CA 1
ATOM 1603 C C . VAL A 1 212 ? 15.808 3.315 12.638 1.00 59.66 212 VAL A C 1
ATOM 1605 O O . VAL A 1 212 ? 15.569 3.927 13.677 1.00 59.66 212 VAL A O 1
ATOM 1608 N N . HIS A 1 213 ? 16.339 2.093 12.647 1.00 54.97 213 HIS A N 1
ATOM 1609 C CA . HIS A 1 213 ? 16.869 1.488 13.862 1.00 54.97 213 HIS A CA 1
ATOM 1610 C C . HIS A 1 213 ? 18.188 2.180 14.183 1.00 54.97 213 HIS A C 1
ATOM 1612 O O . HIS A 1 213 ? 19.142 2.119 13.406 1.00 54.97 213 HIS A O 1
ATOM 1618 N N . LEU A 1 214 ? 18.243 2.861 15.329 1.00 54.19 214 LEU A N 1
ATOM 1619 C CA . LEU A 1 214 ? 19.519 3.277 15.899 1.00 54.19 214 LEU A CA 1
ATOM 1620 C C . LEU A 1 214 ? 20.370 2.014 16.110 1.00 54.19 214 LEU A C 1
ATOM 1622 O O . LEU A 1 214 ? 19.821 0.996 16.535 1.00 54.19 214 LEU A O 1
ATOM 1626 N N . PRO A 1 215 ? 21.689 2.050 15.850 1.00 47.31 215 PRO A N 1
ATOM 1627 C CA . PRO A 1 215 ? 22.544 0.921 16.174 1.00 47.31 215 PRO A CA 1
ATOM 1628 C C . PRO A 1 215 ? 22.382 0.605 17.663 1.00 47.31 215 PRO A C 1
ATOM 1630 O O . PRO A 1 215 ? 22.637 1.464 18.516 1.00 47.31 215 PRO A O 1
ATOM 1633 N N . GLU A 1 216 ? 21.918 -0.609 17.971 1.00 50.34 216 GLU A N 1
ATOM 1634 C CA . GLU A 1 216 ? 21.839 -1.088 19.344 1.00 50.34 216 GLU A CA 1
ATOM 1635 C C . GLU A 1 216 ? 23.222 -0.940 19.970 1.00 50.34 216 GLU A C 1
ATOM 1637 O O . GLU A 1 216 ? 24.236 -1.443 19.478 1.00 50.34 216 GLU A O 1
ATOM 1642 N N . ARG A 1 217 ? 23.274 -0.168 21.053 1.00 50.94 217 ARG A N 1
ATOM 1643 C CA . ARG A 1 217 ? 24.496 0.046 21.812 1.00 50.94 217 ARG A CA 1
ATOM 1644 C C . ARG A 1 217 ? 24.928 -1.328 22.311 1.00 50.94 217 ARG A C 1
ATOM 1646 O O . ARG A 1 217 ? 24.226 -1.900 23.135 1.00 50.94 217 ARG A O 1
ATOM 1653 N N . ALA A 1 218 ? 26.048 -1.843 21.800 1.00 44.94 218 ALA A N 1
ATOM 1654 C CA . ALA A 1 218 ? 26.586 -3.145 22.174 1.00 44.94 218 ALA A CA 1
ATOM 1655 C C . ALA A 1 218 ? 26.655 -3.264 23.703 1.00 44.94 218 ALA A C 1
ATOM 1657 O O . ALA A 1 218 ? 27.545 -2.706 24.356 1.00 44.94 218 ALA A O 1
ATOM 1658 N N . VAL A 1 219 ? 25.681 -3.959 24.286 1.00 52.00 219 VAL A N 1
ATOM 1659 C CA . VAL A 1 219 ? 25.715 -4.339 25.689 1.00 52.00 219 VAL A CA 1
ATOM 1660 C C . VAL A 1 219 ? 26.864 -5.330 25.789 1.00 52.00 219 VAL A C 1
ATOM 1662 O O . VAL A 1 219 ? 26.853 -6.367 25.130 1.00 52.00 219 VAL A O 1
ATOM 1665 N N . LYS A 1 220 ? 27.909 -4.975 26.544 1.00 44.66 220 LYS A N 1
ATOM 1666 C CA . LYS A 1 220 ? 29.065 -5.846 26.774 1.00 44.66 220 LYS A CA 1
ATOM 1667 C C . LYS A 1 220 ? 28.570 -7.150 27.398 1.00 44.66 220 LYS A C 1
ATOM 1669 O O . LYS A 1 220 ? 28.302 -7.198 28.597 1.00 44.66 220 LYS A O 1
ATOM 1674 N N . ALA A 1 221 ? 28.435 -8.184 26.575 1.00 47.50 221 ALA A N 1
ATOM 1675 C CA . ALA A 1 221 ? 28.098 -9.519 27.024 1.00 47.50 221 ALA A CA 1
ATOM 1676 C C . ALA A 1 221 ? 29.191 -10.021 27.978 1.00 47.50 221 ALA A C 1
ATOM 1678 O O . ALA A 1 221 ? 30.391 -9.920 27.710 1.00 47.50 221 ALA A O 1
ATOM 1679 N N . ARG A 1 222 ? 28.749 -10.535 29.124 1.00 48.16 222 ARG A N 1
ATOM 1680 C CA . ARG A 1 222 ? 29.561 -11.273 30.093 1.00 48.16 222 ARG A CA 1
ATOM 1681 C C . ARG A 1 222 ? 30.128 -12.520 29.388 1.00 48.16 222 ARG A C 1
ATOM 1683 O O . ARG A 1 222 ? 29.388 -13.132 28.617 1.00 48.16 222 ARG A O 1
ATOM 1690 N N . PRO A 1 223 ? 31.391 -12.922 29.615 1.00 44.06 223 PRO A N 1
ATOM 1691 C CA . PRO A 1 223 ? 31.986 -14.026 28.876 1.00 44.06 223 PRO A CA 1
ATOM 1692 C C . PRO A 1 223 ? 31.362 -15.340 29.352 1.00 44.06 223 PRO A C 1
ATOM 1694 O O . PRO A 1 223 ? 31.714 -15.865 30.404 1.00 44.06 223 PRO A O 1
ATOM 1697 N N . THR A 1 224 ? 30.415 -15.862 28.583 1.00 47.19 224 THR A N 1
ATOM 1698 C CA . THR A 1 224 ? 30.061 -17.282 28.609 1.00 47.19 224 THR A CA 1
ATOM 1699 C C . THR A 1 224 ? 30.642 -17.878 27.336 1.00 47.19 224 THR A C 1
ATOM 1701 O O . THR A 1 224 ? 30.398 -17.387 26.237 1.00 47.19 224 THR A O 1
ATOM 1704 N N . GLY A 1 225 ? 31.549 -18.839 27.513 1.00 47.75 225 GLY A N 1
ATOM 1705 C CA . GLY A 1 225 ? 32.423 -19.390 26.480 1.00 47.75 225 GLY A CA 1
ATOM 1706 C C . GLY A 1 225 ? 31.706 -20.311 25.501 1.00 47.75 225 GLY A C 1
ATOM 1707 O O . GLY A 1 225 ? 32.045 -21.483 25.409 1.00 47.75 225 GLY A O 1
ATOM 1708 N N . VAL A 1 226 ? 30.744 -19.778 24.755 1.00 47.72 226 VAL A N 1
ATOM 1709 C CA . VAL A 1 226 ? 30.201 -20.427 23.564 1.00 47.72 226 VAL A CA 1
ATOM 1710 C C . VAL A 1 226 ? 30.188 -19.379 22.465 1.00 47.72 226 VAL A C 1
ATOM 1712 O O . VAL A 1 226 ? 29.452 -18.396 22.529 1.00 47.72 226 VAL A O 1
ATOM 1715 N N . ALA A 1 227 ? 31.069 -19.553 21.481 1.00 41.94 227 ALA A N 1
ATOM 1716 C CA . ALA A 1 227 ? 31.083 -18.720 20.291 1.00 41.94 227 ALA A CA 1
ATOM 1717 C C . ALA A 1 227 ? 29.711 -18.831 19.604 1.00 41.94 227 ALA A C 1
ATOM 1719 O O . ALA A 1 227 ? 29.312 -19.947 19.261 1.00 41.94 227 ALA A O 1
ATOM 1720 N N . PRO A 1 228 ? 28.975 -17.729 19.378 1.00 40.84 228 PRO A N 1
ATOM 1721 C CA . PRO A 1 228 ? 27.816 -17.806 18.520 1.00 40.84 228 PRO A CA 1
ATOM 1722 C C . PRO A 1 228 ? 28.353 -17.989 17.103 1.00 40.84 228 PRO A C 1
ATOM 1724 O O . PRO A 1 228 ? 28.923 -17.068 16.513 1.00 40.84 228 PRO A O 1
ATOM 1727 N N . GLN A 1 229 ? 28.189 -19.191 16.548 1.00 40.69 229 GLN A N 1
ATOM 1728 C CA . GLN A 1 229 ? 28.118 -19.323 15.102 1.00 40.69 229 GLN A CA 1
ATOM 1729 C C . GLN A 1 229 ? 27.042 -18.342 14.655 1.00 40.69 229 GLN A C 1
ATOM 1731 O O . GLN A 1 229 ? 25.867 -18.491 14.989 1.00 40.69 229 GLN A O 1
ATOM 1736 N N . ARG A 1 230 ? 27.475 -17.290 13.962 1.00 43.38 230 ARG A N 1
ATOM 1737 C CA . ARG A 1 230 ? 26.610 -16.327 13.300 1.00 43.38 230 ARG A CA 1
ATOM 1738 C C . ARG A 1 230 ? 25.861 -17.094 12.220 1.00 43.38 230 ARG A C 1
ATOM 1740 O O . ARG A 1 230 ? 26.307 -17.179 11.083 1.00 43.38 230 ARG A O 1
ATOM 1747 N N . SER A 1 231 ? 24.759 -17.725 12.605 1.00 38.25 231 SER A N 1
ATOM 1748 C CA . SER A 1 231 ? 23.836 -18.295 11.653 1.00 38.25 231 SER A CA 1
ATOM 1749 C C . SER A 1 231 ? 23.252 -17.120 10.882 1.00 38.25 231 SER A C 1
ATOM 1751 O O . SER A 1 231 ? 22.422 -16.377 11.408 1.00 38.25 231 SER A O 1
ATOM 1753 N N . GLU A 1 232 ? 23.653 -16.969 9.623 1.00 44.62 232 GLU A N 1
ATOM 1754 C CA . GLU A 1 232 ? 22.877 -16.284 8.580 1.00 44.62 232 GLU A CA 1
ATOM 1755 C C . GLU A 1 232 ? 21.588 -17.076 8.286 1.00 44.62 232 GLU A C 1
ATOM 1757 O O . GLU A 1 232 ? 21.244 -17.406 7.160 1.00 44.62 232 GLU A O 1
ATOM 1762 N N . ARG A 1 233 ? 20.864 -17.426 9.348 1.00 41.59 233 ARG A N 1
ATOM 1763 C CA . ARG A 1 233 ? 19.497 -17.917 9.336 1.00 41.59 233 ARG A CA 1
ATOM 1764 C C . ARG A 1 233 ? 18.674 -16.881 10.079 1.00 41.59 233 ARG A C 1
ATOM 1766 O O . ARG A 1 233 ? 18.154 -17.122 11.163 1.00 41.59 233 ARG A O 1
ATOM 1773 N N . GLY A 1 234 ? 18.527 -15.719 9.446 1.00 40.41 234 GLY A N 1
ATOM 1774 C CA . GLY A 1 234 ? 17.214 -15.096 9.464 1.00 40.41 234 GLY A CA 1
ATOM 1775 C C . GLY A 1 234 ? 16.299 -16.118 8.808 1.00 40.41 234 GLY A C 1
ATOM 1776 O O . GLY A 1 234 ? 16.315 -16.266 7.592 1.00 40.41 234 GLY A O 1
ATOM 1777 N N . LYS A 1 235 ? 15.648 -16.941 9.630 1.00 42.44 235 LYS A N 1
ATOM 1778 C CA . LYS A 1 235 ? 14.563 -17.819 9.214 1.00 42.44 235 LYS A CA 1
ATOM 1779 C C . LYS A 1 235 ? 13.587 -16.881 8.506 1.00 42.44 235 LYS A C 1
ATOM 1781 O O . LYS A 1 235 ? 12.964 -16.072 9.189 1.00 42.44 235 LYS A O 1
ATOM 1786 N N . GLY A 1 236 ? 13.604 -16.870 7.169 1.00 43.31 236 GLY A N 1
ATOM 1787 C CA . GLY A 1 236 ? 12.688 -16.047 6.386 1.00 43.31 236 GLY A CA 1
ATOM 1788 C C . GLY A 1 236 ? 11.301 -16.303 6.943 1.00 43.31 236 GLY A C 1
ATOM 1789 O O . GLY A 1 236 ? 10.971 -17.466 7.202 1.00 43.31 236 GLY A O 1
ATOM 1790 N N . GLU A 1 237 ? 10.556 -15.240 7.247 1.00 51.12 237 GLU A N 1
ATOM 1791 C CA . GLU A 1 237 ? 9.157 -15.425 7.601 1.00 51.12 237 GLU A CA 1
ATOM 1792 C C . GLU A 1 237 ? 8.545 -16.253 6.467 1.00 51.12 237 GLU A C 1
ATOM 1794 O O . GLU A 1 237 ? 8.738 -15.962 5.286 1.00 51.12 237 GLU A O 1
ATOM 1799 N N . GLU A 1 238 ? 7.953 -17.385 6.829 1.00 45.00 238 GLU A N 1
ATOM 1800 C CA . GLU A 1 238 ? 7.397 -18.363 5.905 1.00 45.00 238 GLU A CA 1
ATOM 1801 C C . GLU A 1 238 ? 6.376 -17.638 5.009 1.00 45.00 238 GLU A C 1
ATOM 1803 O O . GLU A 1 238 ? 5.296 -17.266 5.464 1.00 45.00 238 GLU A O 1
ATOM 1808 N N . GLY A 1 239 ? 6.769 -17.321 3.768 1.00 57.97 239 GLY A N 1
ATOM 1809 C CA . GLY A 1 239 ? 5.992 -16.472 2.854 1.00 57.97 239 GLY A CA 1
ATOM 1810 C C . GLY A 1 239 ? 6.699 -15.224 2.303 1.00 57.97 239 GLY A C 1
ATOM 1811 O O . GLY A 1 239 ? 6.079 -14.501 1.517 1.00 57.97 239 GLY A O 1
ATOM 1812 N N . ASP A 1 240 ? 7.959 -14.962 2.662 1.00 69.31 240 ASP A N 1
ATOM 1813 C CA . ASP A 1 240 ? 8.731 -13.855 2.086 1.00 69.31 240 ASP A CA 1
ATOM 1814 C C . ASP A 1 240 ? 9.241 -14.161 0.664 1.00 69.31 240 ASP A C 1
ATOM 1816 O O . ASP A 1 240 ? 10.044 -15.065 0.431 1.00 69.31 240 ASP A O 1
ATOM 1820 N N . GLU A 1 241 ? 8.779 -13.353 -0.295 1.00 87.19 241 GLU A N 1
ATOM 1821 C CA . GLU A 1 241 ? 9.305 -13.244 -1.661 1.00 87.19 241 GLU A CA 1
ATOM 1822 C C . GLU A 1 241 ? 10.808 -12.907 -1.630 1.00 87.19 241 GLU A C 1
ATOM 1824 O O . GLU A 1 241 ? 11.240 -11.995 -0.912 1.00 87.19 241 GLU A O 1
ATOM 1829 N N . SER A 1 242 ? 11.618 -13.612 -2.430 1.00 92.12 242 SER A N 1
ATOM 1830 C CA . SER A 1 242 ? 13.053 -13.327 -2.499 1.00 92.12 242 SER A CA 1
ATOM 1831 C C . SER A 1 242 ? 13.306 -11.908 -3.026 1.00 92.12 242 SER A C 1
ATOM 1833 O O . SER A 1 242 ? 12.489 -11.316 -3.734 1.00 92.12 242 SER A O 1
ATOM 1835 N N . ALA A 1 243 ? 14.468 -11.325 -2.718 1.00 91.00 243 ALA A N 1
ATOM 1836 C CA . ALA A 1 243 ? 14.804 -9.999 -3.245 1.00 91.00 243 ALA A CA 1
ATOM 1837 C C . ALA A 1 243 ? 14.853 -9.972 -4.784 1.00 91.00 243 ALA A C 1
ATOM 1839 O O . ALA A 1 243 ? 14.498 -8.959 -5.384 1.00 91.00 243 ALA A O 1
ATOM 1840 N N . GLY A 1 244 ? 15.272 -11.075 -5.415 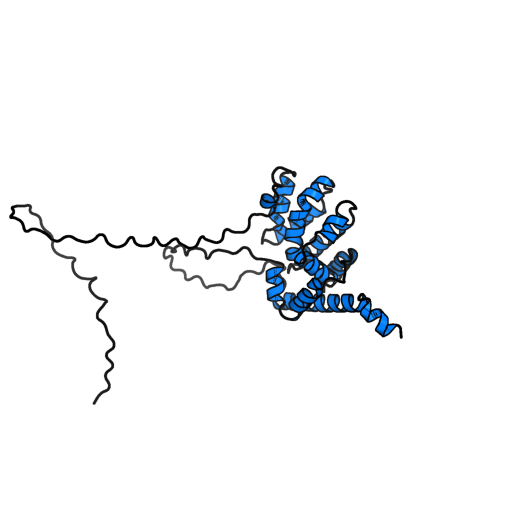1.00 95.31 244 GLY A N 1
ATOM 1841 C CA . GLY A 1 244 ? 15.266 -11.223 -6.870 1.00 95.31 244 GLY A CA 1
ATOM 1842 C C . GLY A 1 244 ? 13.850 -11.197 -7.439 1.00 95.31 244 GLY A C 1
ATOM 1843 O O . GLY A 1 244 ? 13.571 -10.388 -8.326 1.00 95.31 244 GLY A O 1
ATOM 1844 N N . ASP A 1 245 ? 12.957 -12.002 -6.865 1.00 95.00 245 ASP A N 1
ATOM 1845 C CA . ASP A 1 245 ? 11.557 -12.094 -7.294 1.00 95.00 245 ASP A CA 1
ATOM 1846 C C . ASP A 1 245 ? 10.839 -10.759 -7.114 1.00 95.00 245 ASP A C 1
ATOM 1848 O O . ASP A 1 245 ? 10.206 -10.273 -8.046 1.00 95.00 245 ASP A O 1
ATOM 1852 N N . ARG A 1 246 ? 11.054 -10.083 -5.979 1.00 95.06 246 ARG A N 1
ATOM 1853 C CA . ARG A 1 246 ? 10.472 -8.761 -5.721 1.00 95.06 246 ARG A CA 1
ATOM 1854 C C . ARG A 1 246 ? 10.888 -7.734 -6.768 1.00 95.06 246 ARG A C 1
ATOM 1856 O O . ARG A 1 246 ? 10.049 -6.988 -7.269 1.00 95.06 246 ARG A O 1
ATOM 1863 N N . ARG A 1 247 ? 12.178 -7.683 -7.122 1.00 96.62 247 ARG A N 1
ATOM 1864 C CA . ARG A 1 247 ? 12.671 -6.784 -8.180 1.00 96.62 247 ARG A CA 1
ATOM 1865 C C . ARG A 1 247 ? 12.034 -7.125 -9.523 1.00 96.62 247 ARG A C 1
ATOM 1867 O O . ARG A 1 247 ? 11.639 -6.217 -10.244 1.00 96.62 247 ARG A O 1
ATOM 1874 N N . ALA A 1 248 ? 11.946 -8.411 -9.863 1.00 97.06 248 ALA A N 1
ATOM 1875 C CA . ALA A 1 248 ? 11.314 -8.856 -11.100 1.00 97.06 248 ALA A CA 1
ATOM 1876 C C . ALA A 1 248 ? 9.831 -8.464 -11.136 1.00 97.06 248 ALA A C 1
ATOM 1878 O O . ALA A 1 248 ? 9.387 -7.873 -12.116 1.00 97.06 248 ALA A O 1
ATOM 1879 N N . ARG A 1 249 ? 9.094 -8.691 -10.044 1.00 97.06 249 ARG A N 1
ATOM 1880 C CA . ARG A 1 249 ? 7.687 -8.313 -9.903 1.00 97.06 249 ARG A CA 1
ATOM 1881 C C . ARG A 1 249 ? 7.472 -6.817 -10.089 1.00 97.06 249 ARG A C 1
ATOM 1883 O O . ARG A 1 249 ? 6.618 -6.438 -10.882 1.00 97.06 249 ARG A O 1
ATOM 1890 N N . LEU A 1 250 ? 8.259 -5.975 -9.414 1.00 97.06 250 LEU A N 1
ATOM 1891 C CA . LEU A 1 250 ? 8.162 -4.517 -9.558 1.00 97.06 250 LEU A CA 1
ATOM 1892 C C . LEU A 1 250 ? 8.423 -4.067 -11.001 1.00 97.06 250 LEU A C 1
ATOM 1894 O O . LEU A 1 250 ? 7.687 -3.231 -11.517 1.00 97.06 250 LEU A O 1
ATOM 1898 N N . ARG A 1 251 ? 9.417 -4.654 -11.680 1.00 97.88 251 ARG A N 1
ATOM 1899 C CA . ARG A 1 251 ? 9.710 -4.342 -13.087 1.00 97.88 251 ARG A CA 1
ATOM 1900 C C . ARG A 1 251 ? 8.597 -4.782 -14.030 1.00 97.88 251 ARG A C 1
ATOM 1902 O O . ARG A 1 251 ? 8.214 -4.013 -14.902 1.00 97.88 251 ARG A O 1
ATOM 1909 N N . ILE A 1 252 ? 8.079 -5.998 -13.865 1.00 97.69 252 ILE A N 1
ATOM 1910 C CA . ILE A 1 252 ? 6.991 -6.512 -14.708 1.00 97.69 252 ILE A CA 1
ATOM 1911 C C . ILE A 1 252 ? 5.738 -5.654 -14.523 1.00 97.69 252 ILE A C 1
ATOM 1913 O O . ILE A 1 252 ? 5.131 -5.248 -15.513 1.00 97.69 252 ILE A O 1
ATOM 1917 N N . ALA A 1 253 ? 5.405 -5.308 -13.277 1.00 96.75 253 ALA A N 1
ATOM 1918 C CA . ALA A 1 253 ? 4.307 -4.399 -12.984 1.00 96.75 253 ALA A CA 1
ATOM 1919 C C . ALA A 1 253 ? 4.511 -3.024 -13.625 1.00 96.75 253 ALA A C 1
ATOM 1921 O O . ALA A 1 253 ? 3.591 -2.483 -14.233 1.00 96.75 253 ALA A O 1
ATOM 1922 N N . ALA A 1 254 ? 5.731 -2.488 -13.570 1.00 96.06 254 ALA A N 1
ATOM 1923 C CA . ALA A 1 254 ? 6.048 -1.210 -14.188 1.00 96.06 254 ALA A CA 1
ATOM 1924 C C . ALA A 1 254 ? 5.945 -1.236 -15.718 1.00 96.06 254 ALA A C 1
ATOM 1926 O O . ALA A 1 254 ? 5.443 -0.283 -16.303 1.00 96.06 254 ALA A O 1
ATOM 1927 N N . LEU A 1 255 ? 6.357 -2.327 -16.374 1.00 96.69 255 LEU A N 1
ATOM 1928 C CA . LEU A 1 255 ? 6.165 -2.506 -17.818 1.00 96.69 255 LEU A CA 1
ATOM 1929 C C . LEU A 1 255 ? 4.678 -2.587 -18.185 1.00 96.69 255 LEU A C 1
ATOM 1931 O O . LEU A 1 255 ? 4.258 -1.985 -19.171 1.00 96.69 255 LEU A O 1
ATOM 1935 N N . GLY A 1 256 ? 3.880 -3.305 -17.387 1.00 94.69 256 GLY A N 1
ATOM 1936 C CA . GLY A 1 256 ? 2.429 -3.377 -17.564 1.00 94.69 256 GLY A CA 1
ATOM 1937 C C . GLY A 1 256 ? 1.760 -2.010 -17.417 1.00 94.69 256 GLY A C 1
ATOM 1938 O O . GLY A 1 256 ? 0.960 -1.623 -18.267 1.00 94.69 256 GLY A O 1
ATOM 1939 N N . ALA A 1 257 ? 2.152 -1.255 -16.392 1.00 92.88 257 ALA A N 1
ATOM 1940 C CA . ALA A 1 257 ? 1.678 0.102 -16.159 1.00 92.88 257 ALA A CA 1
ATOM 1941 C C . ALA A 1 257 ? 2.114 1.072 -17.262 1.00 92.88 257 ALA A C 1
ATOM 1943 O O . ALA A 1 257 ? 1.307 1.869 -17.727 1.00 92.88 257 ALA A O 1
ATOM 1944 N N . LEU A 1 258 ? 3.362 0.984 -17.729 1.00 92.12 258 LEU A N 1
ATOM 1945 C CA . LEU A 1 258 ? 3.863 1.817 -18.820 1.00 92.12 258 LEU A CA 1
ATOM 1946 C C . LEU A 1 258 ? 3.087 1.552 -20.111 1.00 92.12 258 LEU A C 1
ATOM 1948 O O . LEU A 1 258 ? 2.684 2.497 -20.782 1.00 92.12 258 LEU A O 1
ATOM 1952 N N . LYS A 1 259 ? 2.832 0.278 -20.435 1.00 91.94 259 LYS A N 1
ATOM 1953 C CA . LYS A 1 259 ? 1.973 -0.091 -21.563 1.00 91.94 259 LYS A CA 1
ATOM 1954 C C . LYS A 1 259 ? 0.593 0.560 -21.430 1.00 91.94 259 LYS A C 1
ATOM 1956 O O . LYS A 1 259 ? 0.135 1.179 -22.382 1.00 91.94 259 LYS A O 1
ATOM 1961 N N . TRP A 1 260 ? -0.036 0.449 -20.260 1.00 89.94 260 TRP A N 1
ATOM 1962 C CA . TRP A 1 260 ? -1.342 1.055 -20.006 1.00 89.94 260 TRP A CA 1
ATOM 1963 C C . TRP A 1 260 ? -1.322 2.575 -20.203 1.00 89.94 260 TRP A C 1
ATOM 1965 O O . TRP A 1 260 ? -2.146 3.080 -20.956 1.00 89.94 260 TRP A O 1
ATOM 1975 N N . VAL A 1 261 ? -0.344 3.287 -19.629 1.00 87.50 261 VAL A N 1
ATOM 1976 C CA . VAL A 1 261 ? -0.195 4.743 -19.814 1.00 87.50 261 VAL A CA 1
ATOM 1977 C C . VAL A 1 261 ? -0.037 5.104 -21.293 1.00 87.50 261 VAL A C 1
ATOM 1979 O O . VAL A 1 261 ? -0.634 6.073 -21.755 1.00 87.50 261 VAL A O 1
ATOM 1982 N N . LEU A 1 262 ? 0.739 4.329 -22.057 1.00 86.94 262 LEU A N 1
ATOM 1983 C CA . LEU A 1 262 ? 0.913 4.562 -23.492 1.00 86.94 262 LEU A CA 1
ATOM 1984 C C . LEU A 1 262 ? -0.385 4.336 -24.279 1.00 86.94 262 LEU A C 1
ATOM 1986 O O . LEU A 1 262 ? -0.653 5.094 -25.206 1.00 86.94 262 LEU A O 1
ATOM 1990 N N . GLU A 1 263 ? -1.187 3.335 -23.914 1.00 86.69 263 GLU A N 1
ATOM 1991 C CA . GLU A 1 263 ? -2.476 3.032 -24.554 1.00 86.69 263 GLU A CA 1
ATOM 1992 C C . GLU A 1 263 ? -3.574 4.045 -24.194 1.00 86.69 263 GLU A C 1
ATOM 1994 O O . GLU A 1 263 ? -4.448 4.329 -25.016 1.00 86.69 263 GLU A O 1
ATOM 1999 N N . THR A 1 264 ? -3.542 4.607 -22.982 1.00 81.44 264 THR A N 1
ATOM 2000 C CA . THR A 1 264 ? -4.531 5.595 -22.526 1.00 81.44 264 THR A CA 1
ATOM 2001 C C . THR A 1 264 ? -4.132 7.036 -22.805 1.00 81.44 264 THR A C 1
ATOM 2003 O O . THR A 1 264 ? -4.992 7.912 -22.740 1.00 81.44 264 THR A O 1
ATOM 2006 N N . SER A 1 265 ? -2.863 7.302 -23.127 1.00 72.75 265 SER A N 1
ATOM 2007 C CA . SER A 1 265 ? -2.415 8.656 -23.431 1.00 72.75 265 SER A CA 1
ATOM 2008 C C . SER A 1 265 ? -3.098 9.176 -24.707 1.00 72.75 265 SER A C 1
ATOM 2010 O O . SER A 1 265 ? -3.020 8.527 -25.758 1.00 72.75 265 SER A O 1
ATOM 2012 N N . PRO A 1 266 ? -3.720 10.369 -24.663 1.00 65.44 266 PRO A N 1
ATOM 2013 C CA . PRO A 1 266 ? -4.411 10.950 -25.815 1.00 65.44 266 PRO A CA 1
ATOM 2014 C C . PRO A 1 266 ? -3.484 11.162 -27.024 1.00 65.44 266 PRO A C 1
ATOM 2016 O O . PRO A 1 266 ? -3.930 11.090 -28.168 1.00 65.44 266 PRO A O 1
ATOM 2019 N N . THR A 1 267 ? -2.180 11.353 -26.794 1.00 59.81 267 THR A N 1
ATOM 2020 C CA . THR A 1 267 ? -1.168 11.518 -27.850 1.00 59.81 267 THR A CA 1
ATOM 2021 C C . THR A 1 267 ? -0.984 10.253 -28.693 1.00 59.81 267 THR A C 1
ATOM 2023 O O . THR A 1 267 ? -0.767 10.342 -29.899 1.00 59.81 267 THR A O 1
ATOM 2026 N N . THR A 1 268 ? -1.098 9.066 -28.093 1.00 53.09 268 THR A N 1
ATOM 2027 C CA . THR A 1 268 ? -0.909 7.794 -28.805 1.00 53.09 268 THR A CA 1
ATOM 2028 C C . THR A 1 268 ? -2.142 7.425 -29.625 1.00 53.09 268 THR A C 1
ATOM 2030 O O . THR A 1 268 ? -2.004 6.858 -30.707 1.00 53.09 268 THR A O 1
ATOM 2033 N N . GLN A 1 269 ? -3.347 7.799 -29.176 1.00 52.28 269 GLN A N 1
ATOM 2034 C CA . GLN A 1 269 ? -4.581 7.526 -29.923 1.00 52.28 269 GLN A CA 1
ATOM 2035 C C . GLN A 1 269 ? -4.594 8.205 -31.302 1.00 52.28 269 GLN A C 1
ATOM 2037 O O . GLN A 1 269 ? -5.125 7.637 -32.250 1.00 52.28 269 GLN A O 1
ATOM 2042 N N . LEU A 1 270 ? -3.932 9.353 -31.465 1.00 51.22 270 LEU A N 1
ATOM 2043 C CA . LEU A 1 270 ? -3.795 10.032 -32.761 1.00 51.22 270 LEU A CA 1
ATOM 2044 C C . LEU A 1 270 ? -2.869 9.308 -33.754 1.00 51.22 270 LEU A C 1
ATOM 2046 O O . LEU A 1 270 ? -3.048 9.458 -34.957 1.00 51.22 270 LEU A O 1
ATOM 2050 N N . ILE A 1 271 ? -1.901 8.518 -33.278 1.00 55.97 271 ILE A N 1
ATOM 2051 C CA . ILE A 1 271 ? -0.896 7.857 -34.133 1.00 55.97 271 ILE A CA 1
ATOM 2052 C C . ILE A 1 271 ? -1.439 6.556 -34.745 1.00 55.97 271 ILE A C 1
ATOM 2054 O O . ILE A 1 271 ? -1.033 6.182 -35.839 1.00 55.97 271 ILE A O 1
ATOM 2058 N N . TRP A 1 272 ? -2.371 5.882 -34.065 1.00 51.69 272 TRP A N 1
ATOM 2059 C CA . TRP A 1 272 ? -2.933 4.592 -34.501 1.00 51.69 272 TRP A CA 1
ATOM 2060 C C . TRP A 1 272 ? -4.345 4.690 -35.098 1.00 51.69 272 TRP A C 1
ATOM 2062 O O . TRP A 1 272 ? -4.921 3.672 -35.471 1.00 51.69 272 TRP A O 1
ATOM 2072 N N . SER A 1 273 ? -4.901 5.902 -35.189 1.00 50.69 273 SER A N 1
ATOM 2073 C CA . SER A 1 273 ? -6.196 6.176 -35.836 1.00 50.69 273 SER A CA 1
ATOM 2074 C C . SER A 1 273 ? -6.062 6.662 -37.288 1.00 50.69 273 SER A C 1
ATOM 2076 O O . SER A 1 273 ? -7.065 7.061 -37.880 1.00 50.69 273 SER A O 1
ATOM 2078 N N . GLY A 1 274 ? -4.838 6.690 -37.830 1.00 43.81 274 GLY A N 1
ATOM 2079 C CA . GLY A 1 274 ? -4.509 7.145 -39.186 1.00 43.81 274 GLY A CA 1
ATOM 2080 C C . GLY A 1 274 ? -4.091 6.011 -40.106 1.00 43.81 274 GLY A C 1
ATOM 2081 O O . GLY A 1 274 ? -3.438 5.066 -39.610 1.00 43.81 274 GLY A O 1
#